Protein AF-A0A1R2C6F8-F1 (afdb_monomer_lite)

Radius of gyration: 28.51 Å; chains: 1; bounding box: 51×44×98 Å

Secondary structure (DSSP, 8-state):
-HHHHHHHHHHHHHTTS-HHHHHHHHHTT-TTEEEEEEEETTEEEEEEEETTEEEEEEEETTTTTSPPEEEE----SSS-STTT-B-HHHHHSS---TT--HHHHHHHHHHHHHHHTT-S---B--TT-EEEGGGTTTSTT-EEEEEEEE-TT-TT-EEEEEEEE-SSEEEEEEEPTTSTTEEEEEEEEEGGGEEEEEEETTEEEEEEEEESS-TT-EEEEE-TTHHHHHHHHHHHHHHTT----B---S---S------HHHHHHHHHHHHHHHTTS--HHHHHHHHHHHHHHHHHHHHTT-TTHHHHHHHHHHHHHSTTTGGG--

Sequence (327 aa):
MALKILSNEIQANRLTKGKTHSELGYITNLEGFLISFDSSFIGCSVMIIYTETKFVLFLPNSYPERPPYLSSESVTFFPSLADGRDLLPWVLDTPWSPSVSLFEIVTSIPKFISKIKQNVDIGAFYLGYPMSFSTWQGKEDMNCFSANELDLKNPKNLIERTICISHSYLVILQINPHICGVGNIVLFSRLSMIKAIKTHKSDPEIITINFRDSPNEHYIFRVPKADDLILLIKTNTNILKNFDFEIQNKPTEERLTQIPIYEILRTVKSAESFLAKSYNNPTFKIIMEHYQKAIEFYSAANDPRYNVFLRKLQTLLSDSRTNSFSS

Organism: NCBI:txid5963

Structure (mmCIF, N/CA/C/O backbone):
data_AF-A0A1R2C6F8-F1
#
_entry.id   AF-A0A1R2C6F8-F1
#
loop_
_atom_site.group_PDB
_atom_site.id
_atom_site.type_symbol
_atom_site.label_atom_id
_atom_site.label_alt_id
_atom_site.label_comp_id
_atom_site.label_asym_id
_atom_site.label_entity_id
_atom_site.label_seq_id
_atom_site.pdbx_PDB_ins_code
_atom_site.Cartn_x
_atom_site.Cartn_y
_atom_site.Cartn_z
_atom_site.occupancy
_atom_site.B_iso_or_equiv
_atom_site.auth_seq_id
_atom_site.auth_comp_id
_atom_site.auth_asym_id
_atom_site.auth_atom_id
_atom_site.pdbx_PDB_model_num
ATOM 1 N N . MET A 1 1 ? 26.134 -9.621 -25.437 1.00 48.12 1 MET A N 1
ATOM 2 C CA . MET A 1 1 ? 26.896 -8.603 -26.198 1.00 48.12 1 MET A CA 1
ATOM 3 C C . MET A 1 1 ? 25.999 -7.430 -26.597 1.00 48.12 1 MET A C 1
ATOM 5 O O . MET A 1 1 ? 26.330 -6.316 -26.223 1.00 48.12 1 MET A O 1
ATOM 9 N N . ALA A 1 2 ? 24.824 -7.674 -27.198 1.00 50.81 2 ALA A N 1
ATOM 10 C CA . ALA A 1 2 ? 23.824 -6.640 -27.522 1.00 50.81 2 ALA A CA 1
ATOM 11 C C . ALA A 1 2 ? 23.375 -5.779 -26.317 1.00 50.81 2 ALA A C 1
ATOM 13 O O . ALA A 1 2 ? 23.382 -4.560 -26.404 1.00 50.81 2 ALA A O 1
ATOM 14 N N . LEU A 1 3 ? 23.107 -6.399 -25.158 1.00 48.31 3 LEU A N 1
ATOM 15 C CA . LEU A 1 3 ? 22.723 -5.694 -23.921 1.00 48.31 3 LEU A CA 1
ATOM 16 C C . LEU A 1 3 ? 23.767 -4.674 -23.430 1.00 48.31 3 LEU A C 1
ATOM 18 O O . LEU A 1 3 ? 23.413 -3.592 -22.979 1.00 48.31 3 LEU A O 1
ATOM 22 N N . LYS A 1 4 ? 25.064 -4.997 -23.545 1.00 54.69 4 LYS A N 1
ATOM 23 C CA . LYS A 1 4 ? 26.151 -4.088 -23.139 1.00 54.69 4 LYS A CA 1
ATOM 24 C C . LYS A 1 4 ? 26.318 -2.923 -24.114 1.00 54.69 4 LYS A C 1
ATOM 26 O O . LYS A 1 4 ? 26.599 -1.816 -23.680 1.00 54.69 4 LYS A O 1
ATOM 31 N N . ILE A 1 5 ? 26.139 -3.171 -25.412 1.00 59.44 5 ILE A N 1
ATOM 32 C CA . ILE A 1 5 ? 26.210 -2.129 -26.445 1.00 59.44 5 ILE A CA 1
ATOM 33 C C . ILE A 1 5 ? 25.058 -1.134 -26.250 1.00 59.44 5 ILE A C 1
ATOM 35 O O . ILE A 1 5 ? 25.302 0.065 -26.166 1.00 59.44 5 ILE A O 1
ATOM 39 N N . LEU A 1 6 ? 23.837 -1.636 -26.039 1.00 60.81 6 LEU A N 1
ATOM 40 C CA . LEU A 1 6 ? 22.653 -0.808 -25.800 1.00 60.81 6 LEU A CA 1
ATOM 41 C C . LEU A 1 6 ? 22.753 0.001 -24.494 1.00 60.81 6 LEU A C 1
ATOM 43 O O . LEU A 1 6 ? 22.443 1.190 -24.471 1.00 60.81 6 LEU A O 1
ATOM 47 N N . SER A 1 7 ? 23.254 -0.609 -23.415 1.00 59.56 7 SER A N 1
ATOM 48 C CA . SER A 1 7 ? 23.511 0.096 -22.151 1.00 59.56 7 SER A CA 1
ATOM 49 C C . SER A 1 7 ? 24.502 1.255 -22.320 1.00 59.56 7 SER A C 1
ATOM 51 O O . SER A 1 7 ? 24.317 2.310 -21.711 1.00 59.56 7 SER A O 1
ATOM 53 N N . ASN A 1 8 ? 25.541 1.081 -23.142 1.00 59.66 8 ASN A N 1
ATOM 54 C CA . ASN A 1 8 ? 26.540 2.121 -23.397 1.00 59.66 8 ASN A CA 1
ATOM 55 C C . ASN A 1 8 ? 25.974 3.260 -24.266 1.00 59.66 8 ASN A C 1
ATOM 57 O O . ASN A 1 8 ? 26.275 4.427 -24.014 1.00 59.66 8 ASN A O 1
ATOM 61 N N . GLU A 1 9 ? 25.118 2.951 -25.244 1.00 61.59 9 GLU A N 1
ATOM 62 C CA . GLU A 1 9 ? 24.422 3.959 -26.060 1.00 61.59 9 GLU A CA 1
ATOM 63 C C . GLU A 1 9 ? 23.432 4.793 -25.238 1.00 61.59 9 GLU A C 1
ATOM 65 O O . GLU A 1 9 ? 23.381 6.017 -25.385 1.00 61.59 9 GLU A O 1
ATOM 70 N N . ILE A 1 10 ? 22.694 4.163 -24.317 1.00 58.81 10 ILE A N 1
ATOM 71 C CA . ILE A 1 10 ? 21.813 4.867 -23.373 1.00 58.81 10 ILE A CA 1
ATOM 72 C C . ILE A 1 10 ? 22.635 5.827 -22.504 1.00 58.81 10 ILE A C 1
ATOM 74 O O . ILE A 1 10 ? 22.274 6.996 -22.366 1.00 58.81 10 ILE A O 1
ATOM 78 N N . GLN A 1 11 ? 23.779 5.383 -21.971 1.00 60.34 11 GLN A N 1
ATOM 79 C CA . GLN A 1 11 ? 24.672 6.251 -21.195 1.00 60.34 11 GLN A CA 1
ATOM 80 C C . GLN A 1 11 ? 25.218 7.433 -22.006 1.00 60.34 11 GLN A C 1
ATOM 82 O O . GLN A 1 11 ? 25.251 8.552 -21.493 1.00 60.34 11 GLN A O 1
ATOM 87 N N . ALA A 1 12 ? 25.581 7.224 -23.273 1.00 54.94 12 ALA A N 1
ATOM 88 C CA . ALA A 1 12 ? 26.038 8.297 -24.154 1.00 54.94 12 ALA A CA 1
ATOM 89 C C . ALA A 1 12 ? 24.919 9.310 -24.485 1.00 54.94 12 ALA A C 1
ATOM 91 O O . ALA A 1 12 ? 25.151 10.521 -24.488 1.00 54.94 12 ALA A O 1
ATOM 92 N N . ASN A 1 13 ? 23.684 8.846 -24.701 1.00 55.81 13 ASN A N 1
ATOM 93 C CA . ASN A 1 13 ? 22.535 9.704 -25.018 1.00 55.81 13 ASN A CA 1
ATOM 94 C C . ASN A 1 13 ? 22.003 10.496 -23.812 1.00 55.81 13 ASN A C 1
ATOM 96 O O . ASN A 1 13 ? 21.522 11.624 -23.974 1.00 55.81 13 ASN A O 1
ATOM 100 N N . ARG A 1 14 ? 22.161 9.966 -22.592 1.00 61.97 14 ARG A N 1
ATOM 101 C CA . ARG A 1 14 ? 21.873 10.687 -21.337 1.00 61.97 14 ARG A CA 1
ATOM 102 C C . ARG A 1 14 ? 22.650 11.999 -21.208 1.00 61.97 14 ARG A C 1
ATOM 104 O O . ARG A 1 14 ? 22.149 12.929 -20.581 1.00 61.97 14 ARG A O 1
ATOM 111 N N . LEU A 1 15 ? 23.842 12.077 -21.803 1.00 51.56 15 LEU A N 1
ATOM 112 C CA . LEU A 1 15 ? 24.705 13.261 -21.770 1.00 51.56 15 LEU A CA 1
ATOM 113 C C . LEU A 1 15 ? 24.285 14.352 -22.772 1.00 51.56 15 LEU A C 1
ATOM 115 O O . LEU A 1 15 ? 24.724 15.488 -22.628 1.00 51.56 15 LEU A O 1
ATOM 119 N N . THR A 1 16 ? 23.451 14.039 -23.775 1.00 44.25 16 THR A N 1
ATOM 120 C CA . THR A 1 16 ? 23.222 14.930 -24.932 1.00 44.25 16 THR A CA 1
ATOM 121 C C . THR A 1 16 ? 21.779 15.405 -25.124 1.00 44.25 16 THR A C 1
ATOM 123 O O . THR A 1 16 ? 21.588 16.507 -25.633 1.00 44.25 16 THR A O 1
ATOM 126 N N . LYS A 1 17 ? 20.753 14.628 -24.736 1.00 50.91 17 LYS A N 1
ATOM 127 C CA . LYS A 1 17 ? 19.331 14.933 -25.053 1.00 50.91 17 LYS A CA 1
ATOM 128 C C . LYS A 1 17 ? 18.383 14.983 -23.845 1.00 50.91 17 LYS A C 1
ATOM 130 O O . LYS A 1 17 ? 17.173 15.106 -24.015 1.00 50.91 17 LYS A O 1
ATOM 135 N N . GLY A 1 18 ? 18.924 14.890 -22.632 1.00 57.62 18 GLY A N 1
ATOM 136 C CA . GLY A 1 18 ? 18.144 14.692 -21.409 1.00 57.62 18 GLY A CA 1
ATOM 137 C C . GLY A 1 18 ? 17.842 13.209 -21.157 1.00 57.62 18 GLY A C 1
ATOM 138 O O . GLY A 1 18 ? 17.578 12.433 -22.080 1.00 57.62 18 GLY A O 1
ATOM 139 N N . LYS A 1 19 ? 17.919 12.803 -19.883 1.00 60.06 19 LYS A N 1
ATOM 140 C CA . LYS A 1 19 ? 17.887 11.397 -19.438 1.00 60.06 19 LYS A CA 1
ATOM 141 C C . LYS A 1 19 ? 16.592 10.661 -19.816 1.00 60.06 19 LYS A C 1
ATOM 143 O O . LYS A 1 19 ? 16.652 9.558 -20.341 1.00 60.06 19 LYS A O 1
ATOM 148 N N . THR A 1 20 ? 15.429 11.277 -19.624 1.00 66.00 20 THR A N 1
ATOM 149 C CA . THR A 1 20 ? 14.142 10.563 -19.712 1.00 66.00 20 THR A CA 1
ATOM 150 C C . THR A 1 20 ? 13.655 10.336 -21.147 1.00 66.00 20 THR A C 1
ATOM 152 O O . THR A 1 20 ? 13.185 9.250 -21.470 1.00 66.00 20 THR A O 1
ATOM 155 N N . HIS A 1 21 ? 13.787 11.323 -22.041 1.00 68.50 21 HIS A N 1
ATOM 156 C CA . HIS A 1 21 ? 13.200 11.242 -23.388 1.00 68.50 21 HIS A CA 1
ATOM 157 C C . HIS A 1 21 ? 13.877 10.187 -24.277 1.00 68.50 21 HIS A C 1
ATOM 159 O O . HIS A 1 21 ? 13.205 9.472 -25.016 1.00 68.50 21 HIS A O 1
ATOM 165 N N . SER A 1 22 ? 15.203 10.057 -24.175 1.00 71.00 22 SER A N 1
ATOM 166 C CA . SER A 1 22 ? 15.950 9.049 -24.934 1.00 71.00 22 SER A CA 1
ATOM 167 C C . SER A 1 22 ? 15.621 7.626 -24.471 1.00 71.00 22 SER A C 1
ATOM 169 O O . SER A 1 22 ? 15.363 6.764 -25.305 1.00 71.00 22 SER A O 1
ATOM 171 N N . GLU A 1 23 ? 15.541 7.385 -23.160 1.00 81.62 23 GLU A N 1
ATOM 172 C CA . GLU A 1 23 ? 15.223 6.066 -22.598 1.00 81.62 23 GLU A CA 1
ATOM 173 C C . GLU A 1 23 ? 13.801 5.589 -22.932 1.00 81.62 23 GLU A C 1
ATOM 175 O O . GLU A 1 23 ? 13.618 4.409 -23.237 1.00 81.62 23 GLU A O 1
ATOM 180 N N . LEU A 1 24 ? 12.810 6.490 -22.946 1.00 84.12 24 LEU A N 1
ATOM 181 C CA . LEU A 1 24 ? 11.424 6.155 -23.309 1.00 84.12 24 LEU A CA 1
ATOM 182 C C . LEU A 1 24 ? 11.307 5.609 -24.745 1.00 84.12 24 LEU A C 1
ATOM 184 O O . LEU A 1 24 ? 10.574 4.648 -24.992 1.00 84.12 24 LEU A O 1
ATOM 188 N N . GLY A 1 25 ? 12.062 6.177 -25.691 1.00 82.44 25 GLY A N 1
ATOM 189 C CA . GLY A 1 25 ? 12.085 5.705 -27.081 1.00 82.44 25 GLY A CA 1
ATOM 190 C C . GLY A 1 25 ? 12.668 4.296 -27.237 1.00 82.44 25 GLY A C 1
ATOM 191 O O . GLY A 1 25 ? 12.227 3.533 -28.093 1.00 82.44 25 GLY A O 1
ATOM 192 N N . TYR A 1 26 ? 13.623 3.915 -26.385 1.00 83.69 26 TYR A N 1
ATOM 193 C CA . TYR A 1 26 ? 14.187 2.565 -26.412 1.00 83.69 26 TYR A CA 1
ATOM 194 C C . TYR A 1 26 ? 13.230 1.531 -25.827 1.00 83.69 26 TYR A C 1
ATOM 196 O O . TYR A 1 26 ? 13.050 0.467 -26.417 1.00 83.69 26 TYR A O 1
ATOM 204 N N . ILE A 1 27 ? 12.601 1.829 -24.685 1.00 90.25 27 ILE A N 1
ATOM 205 C CA . ILE A 1 27 ? 11.762 0.834 -24.006 1.00 90.25 27 ILE A CA 1
ATOM 206 C C . ILE A 1 27 ? 10.448 0.557 -24.743 1.00 90.25 27 ILE A C 1
ATOM 208 O O . ILE A 1 27 ? 9.955 -0.561 -24.694 1.00 90.25 27 ILE A O 1
ATOM 212 N N . THR A 1 28 ? 9.898 1.538 -25.462 1.00 88.94 28 THR A N 1
ATOM 213 C CA . THR A 1 28 ? 8.631 1.381 -26.204 1.00 88.94 28 THR A CA 1
ATOM 214 C C . THR A 1 28 ? 8.696 0.352 -27.331 1.00 88.94 28 THR A C 1
ATOM 216 O O . THR A 1 28 ? 7.659 -0.151 -27.745 1.00 88.94 28 THR A O 1
ATOM 219 N N . ASN A 1 29 ? 9.901 0.004 -27.789 1.00 87.88 29 ASN A N 1
ATOM 220 C CA . ASN A 1 29 ? 10.129 -0.966 -28.859 1.00 87.88 29 ASN A CA 1
ATOM 221 C C . ASN A 1 29 ? 10.589 -2.344 -28.346 1.00 87.88 29 ASN A C 1
ATOM 223 O O . ASN A 1 29 ? 11.060 -3.163 -29.134 1.00 87.88 29 ASN A O 1
ATOM 227 N N . LEU A 1 30 ? 10.509 -2.607 -27.036 1.00 90.56 30 LEU A N 1
ATOM 228 C CA . LEU A 1 30 ? 10.937 -3.890 -26.477 1.00 90.56 30 LEU A CA 1
ATOM 229 C C . LEU A 1 30 ? 9.944 -5.004 -26.797 1.00 90.56 30 LEU A C 1
ATOM 231 O O . LEU A 1 30 ? 8.776 -4.951 -26.419 1.00 90.56 30 LEU A O 1
ATOM 235 N N . GLU A 1 31 ? 10.444 -6.051 -27.449 1.00 90.81 31 GLU A N 1
ATOM 236 C CA . GLU A 1 31 ? 9.663 -7.242 -27.763 1.00 90.81 31 GLU A CA 1
ATOM 237 C C . GLU A 1 31 ? 9.144 -7.919 -26.484 1.00 90.81 31 GLU A C 1
ATOM 239 O O . GLU A 1 31 ? 9.866 -8.067 -25.496 1.00 90.81 31 GLU A O 1
ATOM 244 N N . GLY A 1 32 ? 7.873 -8.329 -26.504 1.00 92.00 32 GLY A N 1
ATOM 245 C CA . GLY A 1 32 ? 7.201 -8.970 -25.369 1.00 92.00 32 GLY A CA 1
ATOM 246 C C . GLY A 1 32 ? 6.580 -8.006 -24.351 1.00 92.00 32 GLY A C 1
ATOM 247 O O . GLY A 1 32 ? 5.940 -8.471 -23.407 1.00 92.00 32 GLY A O 1
ATOM 248 N N . PHE A 1 33 ? 6.716 -6.690 -24.546 1.00 95.38 33 PHE A N 1
ATOM 249 C CA . PHE A 1 33 ? 6.116 -5.669 -23.687 1.00 95.38 33 PHE A CA 1
ATOM 250 C C . PHE A 1 33 ? 5.151 -4.779 -24.475 1.00 95.38 33 PHE A C 1
ATOM 252 O O . PHE A 1 33 ? 5.420 -4.410 -25.615 1.00 95.38 33 PHE A O 1
ATOM 259 N N . LEU A 1 34 ? 4.048 -4.376 -23.842 1.00 95.94 34 LEU A N 1
ATOM 260 C CA . LEU A 1 34 ? 3.246 -3.240 -24.300 1.00 95.94 34 LEU A CA 1
ATOM 261 C C . LEU A 1 34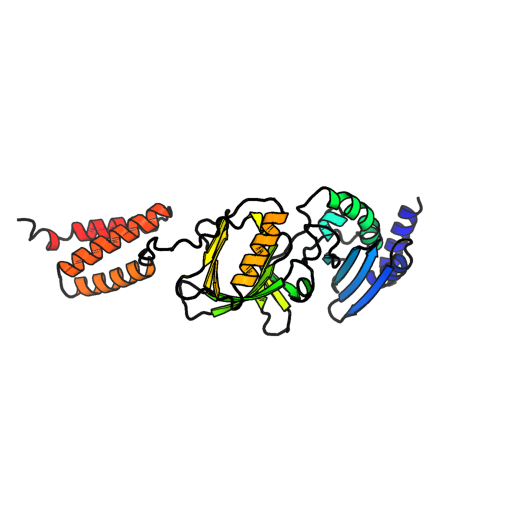 ? 3.523 -2.073 -23.361 1.00 95.94 34 LEU A C 1
ATOM 263 O O . LEU A 1 34 ? 3.232 -2.150 -22.165 1.00 95.94 34 LEU A O 1
ATOM 267 N N . ILE A 1 35 ? 4.127 -1.014 -23.896 1.00 95.44 35 ILE A N 1
ATOM 268 C CA . ILE A 1 35 ? 4.562 0.137 -23.109 1.00 95.44 35 ILE A CA 1
ATOM 269 C C . ILE A 1 35 ? 3.931 1.403 -23.665 1.00 95.44 35 ILE A C 1
ATOM 271 O O . ILE A 1 35 ? 4.061 1.722 -24.844 1.00 95.44 35 ILE A O 1
ATOM 275 N N . SER A 1 36 ? 3.279 2.146 -22.781 1.00 94.12 36 SER A N 1
ATOM 276 C CA . SER A 1 36 ? 2.755 3.481 -23.056 1.00 94.12 36 SER A CA 1
ATOM 277 C C . SER A 1 36 ? 3.149 4.402 -21.918 1.00 94.12 36 SER A C 1
ATOM 279 O O . SER A 1 36 ? 3.294 3.951 -20.784 1.00 94.12 36 SER A O 1
ATOM 281 N N . PHE A 1 37 ? 3.283 5.692 -22.179 1.00 92.81 37 PHE A N 1
ATOM 282 C CA . PHE A 1 37 ? 3.610 6.651 -21.137 1.00 92.81 37 PHE A CA 1
ATOM 283 C C . PHE A 1 37 ? 2.760 7.905 -21.262 1.00 92.81 37 PHE A C 1
ATOM 285 O O . PHE A 1 37 ? 2.337 8.277 -22.354 1.00 92.81 37 PHE A O 1
ATOM 292 N N . ASP A 1 38 ? 2.537 8.546 -20.124 1.00 89.75 38 ASP A N 1
ATOM 293 C CA . ASP A 1 38 ? 1.861 9.829 -20.018 1.00 89.75 38 ASP A CA 1
ATOM 294 C C . ASP A 1 38 ? 2.718 10.783 -19.182 1.00 89.75 38 ASP A C 1
ATOM 296 O O . ASP A 1 38 ? 3.428 10.368 -18.258 1.00 89.75 38 ASP A O 1
ATOM 300 N N . SER A 1 39 ? 2.705 12.061 -19.540 1.00 84.12 39 SER A N 1
ATOM 301 C CA . SER A 1 39 ? 3.513 13.088 -18.884 1.00 84.12 39 SER A CA 1
ATOM 302 C C . SER A 1 39 ? 2.610 14.076 -18.166 1.00 84.12 39 SER A C 1
ATOM 304 O O . SER A 1 39 ? 1.643 14.585 -18.718 1.00 84.12 39 SER A O 1
ATOM 306 N N . SER A 1 40 ? 2.969 14.389 -16.929 1.00 77.88 40 SER A N 1
ATOM 307 C CA . SER A 1 40 ? 2.263 15.333 -16.070 1.00 77.88 40 SER A CA 1
ATOM 308 C C . SER A 1 40 ? 3.232 16.384 -15.533 1.00 77.88 40 SER A C 1
ATOM 310 O O . SER A 1 40 ? 4.448 16.268 -15.675 1.00 77.88 40 SER A O 1
ATOM 312 N N . PHE A 1 41 ? 2.707 17.399 -14.848 1.00 74.62 41 PHE A N 1
ATOM 313 C CA . PHE A 1 41 ? 3.541 18.435 -14.237 1.00 74.62 41 PHE A CA 1
ATOM 314 C C . PHE A 1 41 ? 4.453 17.913 -13.107 1.00 74.62 41 PHE A C 1
ATOM 316 O O . PHE A 1 41 ? 5.448 18.562 -12.788 1.00 74.62 41 PHE A O 1
ATOM 323 N N . ILE A 1 42 ? 4.143 16.759 -12.501 1.00 74.75 42 ILE A N 1
ATOM 324 C CA . ILE A 1 42 ? 4.924 16.163 -11.397 1.00 74.75 42 ILE A CA 1
ATOM 325 C C . ILE A 1 42 ? 5.912 15.079 -11.845 1.00 74.75 42 ILE A C 1
ATOM 327 O O . ILE A 1 42 ? 6.759 14.658 -11.052 1.00 74.75 42 ILE A O 1
ATOM 331 N N . GLY A 1 43 ? 5.804 14.615 -13.088 1.00 85.88 43 GLY A N 1
ATOM 332 C CA . GLY A 1 43 ? 6.609 13.511 -13.591 1.00 85.88 43 GLY A CA 1
ATOM 333 C C . GLY A 1 43 ? 5.963 12.780 -14.760 1.00 85.88 43 GLY A C 1
ATOM 334 O O . GLY A 1 43 ? 4.923 13.188 -15.284 1.00 85.88 43 GLY A O 1
ATOM 335 N N . CYS A 1 44 ? 6.575 11.665 -15.143 1.00 90.00 44 CYS A N 1
ATOM 336 C CA . CYS A 1 44 ? 6.117 10.795 -16.220 1.00 90.00 44 CYS A CA 1
ATOM 337 C C . CYS A 1 44 ? 5.684 9.439 -15.658 1.00 90.00 44 CYS A C 1
ATOM 339 O O . CYS A 1 44 ? 6.420 8.823 -14.895 1.00 90.00 44 CYS A O 1
ATOM 341 N N . SER A 1 45 ? 4.504 8.966 -16.046 1.00 93.00 45 SER A N 1
ATOM 342 C CA . SER A 1 45 ? 4.036 7.618 -15.721 1.00 93.00 45 SER A CA 1
ATOM 343 C C . SER A 1 45 ? 4.245 6.714 -16.922 1.00 93.00 45 SER A C 1
ATOM 345 O O . SER A 1 45 ? 3.735 6.999 -18.002 1.00 93.00 45 SER A O 1
ATOM 347 N N . VAL A 1 46 ? 4.963 5.612 -16.736 1.00 95.62 46 VAL A N 1
ATOM 348 C CA . VAL A 1 46 ? 5.182 4.587 -17.758 1.00 95.62 46 VAL A CA 1
ATOM 349 C C . VAL A 1 46 ? 4.366 3.358 -17.382 1.00 95.62 46 VAL A C 1
ATOM 351 O O . VAL A 1 46 ? 4.628 2.697 -16.380 1.00 95.62 46 VAL A O 1
ATOM 354 N N . MET A 1 47 ? 3.356 3.052 -18.184 1.00 97.31 47 MET A N 1
ATOM 355 C CA . MET A 1 47 ? 2.595 1.815 -18.087 1.00 97.31 47 MET A CA 1
ATOM 356 C C . MET A 1 47 ? 3.346 0.713 -18.823 1.00 97.31 47 MET A C 1
ATOM 358 O O . MET A 1 47 ? 3.696 0.873 -19.991 1.00 97.31 47 MET A O 1
ATOM 362 N N . ILE A 1 48 ? 3.571 -0.401 -18.137 1.00 97.50 48 ILE A N 1
ATOM 363 C CA . ILE A 1 48 ? 4.294 -1.555 -18.663 1.00 97.50 48 ILE A CA 1
ATOM 364 C C . ILE A 1 48 ? 3.387 -2.768 -18.508 1.00 97.50 48 ILE A C 1
ATOM 366 O O . ILE A 1 48 ? 3.019 -3.132 -17.392 1.00 97.50 48 ILE A O 1
ATOM 370 N N . ILE A 1 49 ? 3.027 -3.404 -19.615 1.00 96.50 49 ILE A N 1
ATOM 371 C CA . ILE A 1 49 ? 2.284 -4.662 -19.612 1.00 96.50 49 ILE A CA 1
ATOM 372 C C . ILE A 1 49 ? 3.221 -5.741 -20.135 1.00 96.50 49 ILE A C 1
ATOM 374 O O . ILE A 1 49 ? 3.730 -5.645 -21.252 1.00 96.50 49 ILE A O 1
ATOM 378 N N . TYR A 1 50 ? 3.450 -6.761 -19.318 1.00 94.81 50 TYR A N 1
ATOM 379 C CA . TYR A 1 50 ? 4.200 -7.950 -19.700 1.00 94.81 50 TYR A CA 1
ATOM 380 C C . TYR A 1 50 ? 3.342 -9.170 -19.395 1.00 94.81 50 TYR A C 1
ATOM 382 O O . TYR A 1 50 ? 2.919 -9.363 -18.252 1.00 94.81 50 TYR A O 1
ATOM 390 N N . THR A 1 51 ? 3.085 -9.997 -20.409 1.00 89.69 51 THR A N 1
ATOM 391 C CA . THR A 1 51 ? 2.055 -11.050 -20.367 1.00 89.69 51 THR A CA 1
ATOM 392 C C . THR A 1 51 ? 0.681 -10.456 -20.019 1.00 89.69 51 THR A C 1
ATOM 394 O O . THR A 1 51 ? 0.155 -9.668 -20.797 1.00 89.69 51 THR A O 1
ATOM 397 N N . GLU A 1 52 ? 0.129 -10.762 -18.846 1.00 87.94 52 GLU A N 1
ATOM 398 C CA . GLU A 1 52 ? -1.158 -10.250 -18.348 1.00 87.94 52 GLU A CA 1
ATOM 399 C C . GLU A 1 52 ? -0.985 -9.329 -17.122 1.00 87.94 52 GLU A C 1
ATOM 401 O O . GLU A 1 52 ? -1.951 -8.800 -16.561 1.00 87.94 52 GLU A O 1
ATOM 406 N N . THR A 1 53 ? 0.260 -9.106 -16.686 1.00 92.25 53 THR A N 1
ATOM 407 C CA . THR A 1 53 ? 0.567 -8.268 -15.527 1.00 92.25 53 THR A CA 1
ATOM 408 C C . THR A 1 53 ? 0.878 -6.844 -15.967 1.00 92.25 53 THR A C 1
ATOM 410 O O . THR A 1 53 ? 1.831 -6.592 -16.708 1.00 92.25 53 THR A O 1
ATOM 413 N N . LYS A 1 54 ? 0.085 -5.900 -15.463 1.00 96.00 54 LYS A N 1
ATOM 414 C CA . LYS A 1 54 ? 0.271 -4.466 -15.637 1.00 96.00 54 LYS A CA 1
ATOM 415 C C . LYS A 1 54 ? 1.046 -3.893 -14.458 1.00 96.00 54 LYS A C 1
ATOM 417 O O . LYS A 1 54 ? 0.705 -4.136 -13.297 1.00 96.00 54 LYS A O 1
ATOM 422 N N . PHE A 1 55 ? 2.047 -3.091 -14.782 1.00 96.94 55 PHE A N 1
ATOM 423 C CA . PHE A 1 55 ? 2.824 -2.281 -13.861 1.00 96.94 55 PHE A CA 1
ATOM 424 C C . PHE A 1 55 ? 2.730 -0.809 -14.246 1.00 96.94 55 PHE A C 1
ATOM 426 O O . PHE A 1 55 ? 2.561 -0.465 -15.421 1.00 96.94 55 PHE A O 1
ATOM 433 N N . VAL A 1 56 ? 2.870 0.055 -13.249 1.00 96.69 56 VAL A N 1
ATOM 434 C CA . VAL A 1 56 ? 3.013 1.497 -13.431 1.00 96.69 56 VAL A CA 1
ATOM 435 C C . VAL A 1 56 ? 4.330 1.913 -12.798 1.00 96.69 56 VAL A C 1
ATOM 437 O O . VAL A 1 56 ? 4.554 1.716 -11.607 1.00 96.69 56 VAL A O 1
ATOM 440 N N . LEU A 1 57 ? 5.212 2.471 -13.621 1.00 96.69 57 LEU A N 1
ATOM 441 C CA . LEU A 1 57 ? 6.485 3.042 -13.212 1.00 96.69 57 LEU A CA 1
ATOM 442 C C . LEU A 1 57 ? 6.366 4.566 -13.247 1.00 96.69 57 LEU A C 1
ATOM 444 O O . LEU A 1 57 ? 6.326 5.169 -14.319 1.00 96.69 57 LEU A O 1
ATOM 448 N N . PHE A 1 58 ? 6.309 5.193 -12.079 1.00 94.25 58 PHE A N 1
ATOM 449 C CA . PHE A 1 58 ? 6.288 6.643 -11.957 1.00 94.25 58 PHE A CA 1
ATOM 450 C C . PHE A 1 58 ? 7.710 7.201 -11.864 1.00 94.25 58 PHE A C 1
ATOM 452 O O . PHE A 1 58 ? 8.471 6.877 -10.949 1.00 94.25 58 PHE A O 1
ATOM 459 N N . LEU A 1 59 ? 8.053 8.067 -12.811 1.00 92.94 59 LEU A N 1
ATOM 460 C CA . LEU A 1 59 ? 9.316 8.783 -12.903 1.00 92.94 59 LEU A CA 1
ATOM 461 C C . LEU A 1 59 ? 9.106 10.211 -12.380 1.00 92.94 59 LEU A C 1
ATOM 463 O O . LEU A 1 59 ? 8.486 11.020 -13.079 1.00 92.94 59 LEU A O 1
ATOM 467 N N . PRO A 1 60 ? 9.601 10.562 -11.181 1.00 87.69 60 PRO A N 1
ATOM 468 C CA . PRO A 1 60 ? 9.502 11.936 -10.699 1.00 87.69 60 PRO A CA 1
ATOM 469 C C . PRO A 1 60 ? 10.320 12.887 -11.586 1.00 87.69 60 PRO A C 1
ATOM 471 O O . PRO A 1 60 ? 11.289 12.474 -12.220 1.00 87.69 60 PRO A O 1
ATOM 474 N N . ASN A 1 61 ? 10.016 14.189 -11.557 1.00 84.00 61 ASN A N 1
ATOM 475 C CA . ASN A 1 61 ? 10.815 15.211 -12.265 1.00 84.00 61 ASN A CA 1
ATOM 476 C C . ASN A 1 61 ? 12.310 15.212 -11.887 1.00 84.00 61 ASN A C 1
ATOM 478 O O . ASN A 1 61 ? 13.144 15.703 -12.638 1.00 84.00 61 ASN A O 1
ATOM 482 N N . SER A 1 62 ? 12.645 14.677 -10.713 1.00 85.31 62 SER A N 1
ATOM 483 C CA . SER A 1 62 ? 14.012 14.502 -10.220 1.00 85.31 62 SER A CA 1
ATOM 484 C C . SER A 1 62 ? 14.637 13.152 -10.596 1.00 85.31 62 SER A C 1
ATOM 486 O O . SER A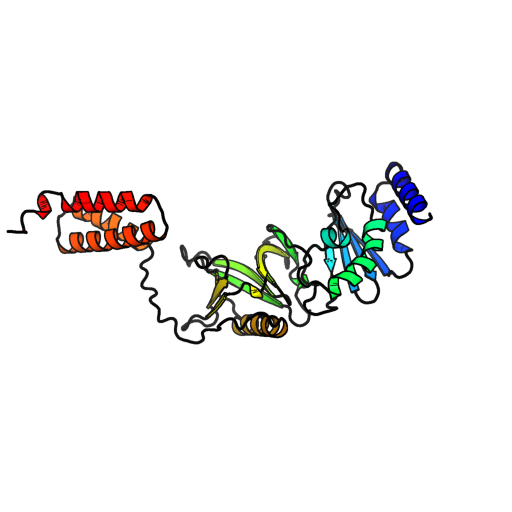 1 62 ? 15.620 12.751 -9.979 1.00 85.31 62 SER A O 1
ATOM 488 N N . TYR A 1 63 ? 14.022 12.377 -11.487 1.00 86.44 63 TYR A N 1
ATOM 489 C CA . TYR A 1 63 ? 14.621 11.157 -12.019 1.00 86.44 63 TYR A CA 1
ATOM 490 C C . TYR A 1 63 ? 15.800 11.521 -12.935 1.00 86.44 63 TYR A C 1
ATOM 492 O O . TYR A 1 63 ? 15.649 12.405 -13.785 1.00 86.44 63 TYR A O 1
ATOM 500 N N . PRO A 1 64 ? 16.940 10.806 -12.850 1.00 89.12 64 PRO A N 1
ATOM 501 C CA . PRO A 1 64 ? 17.213 9.593 -12.068 1.00 89.12 64 PRO A CA 1
ATOM 502 C C . PRO A 1 64 ? 17.909 9.842 -10.722 1.00 89.12 64 PRO A C 1
ATOM 504 O O . PRO A 1 64 ? 18.315 8.896 -10.048 1.00 89.12 64 PRO A O 1
ATOM 507 N N . GLU A 1 65 ? 18.092 11.092 -10.305 1.00 87.94 65 GLU A N 1
ATOM 508 C CA . GLU A 1 65 ? 18.707 11.408 -9.011 1.00 87.94 65 GLU A CA 1
ATOM 509 C C . GLU A 1 65 ? 17.868 10.855 -7.848 1.00 87.94 65 GLU A C 1
ATOM 511 O O . GLU A 1 65 ? 18.422 10.398 -6.847 1.00 87.94 65 GLU A O 1
ATOM 516 N N . ARG A 1 66 ? 16.538 10.828 -8.001 1.00 87.94 66 ARG A N 1
ATOM 517 C CA . ARG A 1 66 ? 15.624 10.076 -7.129 1.00 87.94 66 ARG A CA 1
ATOM 518 C C . ARG A 1 66 ? 15.127 8.798 -7.806 1.00 87.94 66 ARG A C 1
ATOM 520 O O . ARG A 1 66 ? 14.886 8.825 -9.016 1.00 87.94 66 ARG A O 1
ATOM 527 N N . PRO A 1 67 ? 14.932 7.713 -7.032 1.00 93.06 67 PRO A N 1
ATOM 528 C CA . PRO A 1 67 ? 14.374 6.481 -7.562 1.00 93.06 67 PRO A CA 1
ATOM 529 C C . PRO A 1 67 ? 12.978 6.723 -8.137 1.00 93.06 67 PRO A C 1
ATOM 531 O O . PRO A 1 67 ? 12.222 7.538 -7.593 1.00 93.06 67 PRO A O 1
ATOM 534 N N . PRO A 1 68 ? 12.621 6.020 -9.221 1.00 94.75 68 PRO A N 1
ATOM 535 C CA . PRO A 1 68 ? 11.234 5.917 -9.620 1.00 94.75 68 PRO A CA 1
ATOM 536 C C . PRO A 1 68 ? 10.449 5.072 -8.606 1.00 94.75 68 PRO A C 1
ATOM 538 O O . PRO A 1 68 ? 11.024 4.448 -7.719 1.00 94.75 68 PRO A O 1
ATOM 541 N N . TYR A 1 69 ? 9.130 5.054 -8.739 1.00 95.31 69 TYR A N 1
ATOM 542 C CA . TYR A 1 69 ? 8.250 4.206 -7.938 1.00 95.31 69 TYR A CA 1
ATOM 543 C C . TYR A 1 69 ? 7.568 3.201 -8.863 1.00 95.31 69 TYR A C 1
ATOM 545 O O . TYR A 1 69 ? 7.036 3.601 -9.900 1.00 95.31 69 TYR A O 1
ATOM 553 N N . LEU A 1 70 ? 7.606 1.913 -8.524 1.00 97.19 70 LEU A N 1
ATOM 554 C CA . LEU A 1 70 ? 7.056 0.851 -9.367 1.00 97.19 70 LEU A CA 1
ATOM 555 C C . LEU A 1 70 ? 5.965 0.094 -8.616 1.00 97.19 70 LEU A C 1
ATOM 557 O O . LEU A 1 70 ? 6.267 -0.625 -7.671 1.00 97.19 70 LEU A O 1
ATOM 561 N N . SER A 1 71 ? 4.720 0.178 -9.072 1.00 96.00 71 SER A N 1
ATOM 562 C CA . SER A 1 71 ? 3.601 -0.600 -8.528 1.00 96.00 71 SER A CA 1
ATOM 563 C C . SER A 1 71 ? 3.047 -1.584 -9.555 1.00 96.00 71 SER A C 1
ATOM 565 O O . SER A 1 71 ? 3.226 -1.429 -10.766 1.00 96.00 71 SER A O 1
ATOM 567 N N . SER A 1 72 ? 2.356 -2.617 -9.070 1.00 95.00 72 SER A N 1
ATOM 568 C CA . SER A 1 72 ? 1.509 -3.463 -9.911 1.00 95.00 72 SER A CA 1
ATOM 569 C C . SER A 1 72 ? 0.067 -2.959 -9.880 1.00 95.00 72 SER A C 1
ATOM 571 O O . SER A 1 72 ? -0.407 -2.493 -8.848 1.00 95.00 72 SER A O 1
ATOM 573 N N . GLU A 1 73 ? -0.638 -3.083 -11.002 1.00 94.62 73 GLU A N 1
ATOM 574 C CA . GLU A 1 73 ? -2.070 -2.777 -11.102 1.00 94.62 73 GLU A CA 1
ATOM 575 C C . GLU A 1 73 ? -2.935 -4.023 -11.306 1.00 94.62 73 GLU A C 1
ATOM 577 O O . GLU A 1 73 ? -4.115 -4.014 -10.954 1.00 94.62 73 GLU A O 1
ATOM 582 N N . SER A 1 74 ? -2.371 -5.106 -11.852 1.00 92.44 74 SER A N 1
ATOM 583 C CA . SER A 1 74 ? -3.133 -6.323 -12.147 1.00 92.44 74 SER A CA 1
ATOM 584 C C . SER A 1 74 ? -3.209 -7.272 -10.953 1.00 92.44 74 SER A C 1
ATOM 586 O O . SER A 1 74 ? -2.189 -7.724 -10.428 1.00 92.44 74 SER A O 1
ATOM 588 N N . VAL A 1 75 ? -4.425 -7.690 -10.605 1.00 91.31 75 VAL A N 1
ATOM 589 C CA . VAL A 1 75 ? -4.676 -8.791 -9.665 1.00 91.31 75 VAL A CA 1
ATOM 590 C C . VAL A 1 75 ? -4.420 -10.123 -10.379 1.00 91.31 75 VAL A C 1
ATOM 592 O O . VAL A 1 75 ? -5.299 -10.657 -11.039 1.00 91.31 75 VAL A O 1
ATOM 595 N N . THR A 1 76 ? -3.182 -10.624 -10.317 1.00 85.06 76 THR A N 1
ATOM 596 C CA . THR A 1 76 ? -2.737 -11.797 -11.111 1.00 85.06 76 THR A CA 1
ATOM 597 C C . THR A 1 76 ? -2.529 -13.073 -10.299 1.00 85.06 76 THR A C 1
ATOM 599 O O . THR A 1 76 ? -2.440 -14.158 -10.865 1.00 85.06 76 THR A O 1
ATOM 602 N N . PHE A 1 77 ? -2.433 -12.967 -8.976 1.00 84.50 77 PHE A N 1
ATOM 603 C CA . PHE A 1 77 ? -2.288 -14.095 -8.058 1.00 84.50 77 PHE A CA 1
ATOM 604 C C . PHE A 1 77 ? -2.747 -13.686 -6.657 1.00 84.50 77 PHE A C 1
ATOM 606 O O . PHE A 1 77 ? -2.955 -12.503 -6.381 1.00 84.50 77 PHE A O 1
ATOM 613 N N . PHE A 1 78 ? -2.899 -14.668 -5.767 1.00 86.25 78 PHE A N 1
ATOM 614 C CA . PHE A 1 78 ? -3.248 -14.434 -4.371 1.00 86.25 78 PHE A CA 1
ATOM 615 C C . PHE A 1 78 ? -2.086 -14.823 -3.432 1.00 86.25 78 PHE A C 1
ATOM 617 O O . PHE A 1 78 ? -1.600 -15.951 -3.526 1.00 86.25 78 PHE A O 1
ATOM 624 N N . PRO A 1 79 ? -1.665 -13.939 -2.504 1.00 90.38 79 PRO A N 1
ATOM 625 C CA . PRO A 1 79 ? -2.071 -12.538 -2.399 1.00 90.38 79 PRO A CA 1
ATOM 626 C C . PRO A 1 79 ? -1.471 -11.696 -3.527 1.00 90.38 79 PRO A C 1
ATOM 628 O O . PRO A 1 79 ? -0.357 -11.941 -3.975 1.00 90.38 79 PRO A O 1
ATOM 631 N N . SER A 1 80 ? -2.214 -10.687 -3.970 1.00 90.88 80 SER A N 1
ATOM 632 C CA . SER A 1 80 ? -1.826 -9.846 -5.101 1.00 90.88 80 SER A CA 1
ATOM 633 C C . SER A 1 80 ? -0.879 -8.736 -4.648 1.00 90.88 80 SER A C 1
ATOM 635 O O . SER A 1 80 ? -0.971 -8.261 -3.516 1.00 90.88 80 SER A O 1
ATOM 637 N N . LEU A 1 81 ? 0.000 -8.294 -5.551 1.00 92.31 81 LEU A N 1
ATOM 638 C CA . LEU A 1 81 ? 0.856 -7.112 -5.370 1.00 92.31 81 LEU A CA 1
ATOM 639 C C . LEU A 1 81 ? 0.197 -5.817 -5.873 1.00 92.31 81 LEU A C 1
ATOM 641 O O . LEU A 1 81 ? 0.825 -4.760 -5.857 1.00 92.31 81 LEU A O 1
ATOM 645 N N . ALA A 1 82 ? -1.053 -5.888 -6.338 1.00 94.25 82 ALA A N 1
ATOM 646 C CA . ALA A 1 82 ? -1.790 -4.755 -6.893 1.00 94.25 82 ALA A CA 1
ATOM 647 C C . ALA A 1 82 ? -2.378 -3.815 -5.826 1.00 94.25 82 ALA A C 1
ATOM 649 O O . ALA A 1 82 ? -3.484 -3.304 -5.995 1.00 94.25 82 ALA A O 1
ATOM 650 N N . ASP A 1 83 ? -1.658 -3.617 -4.723 1.00 94.56 83 ASP A N 1
ATOM 651 C CA . ASP A 1 83 ? -2.104 -2.895 -3.530 1.00 94.56 83 ASP A CA 1
ATOM 652 C C . ASP A 1 83 ? -1.281 -1.639 -3.224 1.00 94.56 83 ASP A C 1
ATOM 654 O O . ASP A 1 83 ? -1.432 -1.048 -2.155 1.00 94.56 83 ASP A O 1
ATOM 658 N N . GLY A 1 84 ? -0.426 -1.219 -4.162 1.00 94.38 84 GLY A N 1
ATOM 659 C CA . GLY A 1 84 ? 0.319 0.030 -4.045 1.00 94.38 84 GLY A CA 1
ATOM 660 C C . GLY A 1 84 ? 1.594 -0.058 -3.210 1.00 94.38 84 GLY A C 1
ATOM 661 O O . GLY A 1 84 ? 2.072 0.953 -2.691 1.00 94.38 84 GLY A O 1
ATOM 662 N N . ARG A 1 85 ? 2.164 -1.252 -3.052 1.00 95.00 85 ARG A N 1
ATOM 663 C CA . ARG A 1 85 ? 3.551 -1.382 -2.595 1.00 95.00 85 ARG A CA 1
ATOM 664 C C . ARG A 1 85 ? 4.516 -0.952 -3.696 1.00 95.00 85 ARG A C 1
ATOM 666 O O . ARG A 1 85 ? 4.288 -1.253 -4.866 1.00 95.00 85 ARG A O 1
ATOM 673 N N . ASP A 1 86 ? 5.617 -0.319 -3.304 1.00 96.12 86 ASP A N 1
ATOM 674 C CA . ASP A 1 86 ? 6.763 -0.133 -4.190 1.00 96.12 86 ASP A CA 1
ATOM 675 C C . ASP A 1 86 ? 7.492 -1.463 -4.369 1.00 96.12 86 ASP A C 1
ATOM 677 O O . ASP A 1 86 ? 7.941 -2.089 -3.404 1.00 96.12 86 ASP A O 1
ATOM 681 N N . LEU A 1 87 ? 7.599 -1.888 -5.618 1.00 96.00 87 LEU A N 1
ATOM 682 C CA . LEU A 1 87 ? 8.213 -3.132 -6.052 1.00 96.00 87 LEU A CA 1
ATOM 683 C C . LEU A 1 87 ? 9.618 -2.904 -6.611 1.00 96.00 87 LEU A C 1
ATOM 685 O O . LEU A 1 87 ? 10.330 -3.885 -6.840 1.00 96.00 87 LEU A O 1
ATOM 689 N N . LEU A 1 88 ? 10.042 -1.649 -6.820 1.00 96.25 88 LEU A N 1
ATOM 690 C CA . LEU A 1 88 ? 11.310 -1.342 -7.483 1.00 96.25 88 LEU A CA 1
ATOM 691 C C . LEU A 1 88 ? 12.514 -2.054 -6.836 1.00 96.25 88 LEU A C 1
ATOM 693 O O . LEU A 1 88 ? 13.277 -2.676 -7.583 1.00 96.25 88 LEU A O 1
ATOM 697 N N . PRO A 1 89 ? 12.684 -2.063 -5.495 1.00 94.31 89 PRO A N 1
ATOM 698 C CA . PRO A 1 89 ? 13.831 -2.733 -4.876 1.00 94.31 89 PRO A CA 1
ATOM 699 C C . PRO A 1 89 ? 13.893 -4.240 -5.171 1.00 94.31 89 PRO A C 1
ATOM 701 O O . PRO A 1 89 ? 14.977 -4.803 -5.313 1.00 94.31 89 PRO A O 1
ATOM 704 N N . TRP A 1 90 ? 12.735 -4.894 -5.304 1.00 94.12 90 TRP A N 1
ATOM 705 C CA . TRP A 1 90 ? 12.642 -6.327 -5.598 1.00 94.12 90 TRP A CA 1
ATOM 706 C C . TRP A 1 90 ? 12.772 -6.635 -7.087 1.00 94.12 90 TRP A C 1
ATOM 708 O O . TRP A 1 90 ? 13.223 -7.720 -7.446 1.00 94.12 90 TRP A O 1
ATOM 718 N N . VAL A 1 91 ? 12.389 -5.701 -7.958 1.00 95.31 91 VAL A N 1
ATOM 719 C CA . VAL A 1 91 ? 12.595 -5.843 -9.404 1.00 95.31 91 VAL A CA 1
ATOM 720 C C . VAL A 1 91 ? 14.075 -5.718 -9.750 1.00 95.31 91 VAL A C 1
ATOM 722 O O . VAL A 1 91 ? 14.575 -6.498 -10.556 1.00 95.31 91 VAL A O 1
ATOM 725 N N . LEU A 1 92 ? 14.790 -4.787 -9.115 1.00 93.75 92 LEU A N 1
ATOM 726 C CA . LEU A 1 92 ? 16.207 -4.545 -9.393 1.00 93.75 92 LEU A CA 1
ATOM 727 C C . LEU A 1 92 ? 17.164 -5.537 -8.716 1.00 93.75 92 LEU A C 1
ATOM 729 O O . LEU A 1 92 ? 18.323 -5.616 -9.126 1.00 93.75 92 LEU A O 1
ATOM 733 N N . ASP A 1 93 ? 16.728 -6.255 -7.672 1.00 88.44 93 ASP A N 1
ATOM 734 C CA . ASP A 1 93 ? 17.581 -7.087 -6.797 1.00 88.44 93 ASP A CA 1
ATOM 735 C C . ASP A 1 93 ? 18.816 -6.337 -6.226 1.00 88.44 93 ASP A C 1
ATOM 737 O O . ASP A 1 93 ? 19.753 -6.953 -5.716 1.00 88.44 93 ASP A O 1
ATOM 741 N N . THR A 1 94 ? 18.857 -5.009 -6.343 1.00 88.56 94 THR A N 1
ATOM 742 C CA . THR A 1 94 ? 20.009 -4.153 -6.042 1.00 88.56 94 THR A CA 1
ATOM 743 C C . THR A 1 94 ? 19.528 -2.791 -5.539 1.00 88.56 94 THR A C 1
ATOM 745 O O . THR A 1 94 ? 18.425 -2.360 -5.892 1.00 88.56 94 THR A O 1
ATOM 748 N N . PRO A 1 95 ? 20.317 -2.091 -4.702 1.00 90.81 95 PRO A N 1
ATOM 749 C CA . PRO A 1 95 ? 19.984 -0.731 -4.299 1.00 90.81 95 PRO A CA 1
ATOM 750 C C . PRO A 1 95 ? 19.886 0.206 -5.505 1.00 90.81 95 PRO A C 1
ATOM 752 O O . PRO A 1 95 ? 20.645 0.079 -6.467 1.00 90.81 95 PRO A O 1
ATOM 755 N N . TRP A 1 96 ? 18.984 1.186 -5.425 1.00 92.94 96 TRP A N 1
ATOM 756 C CA . TRP A 1 96 ? 18.855 2.204 -6.462 1.00 92.94 96 TRP A CA 1
ATOM 757 C C . TRP A 1 96 ? 20.173 2.957 -6.680 1.00 92.94 96 TRP A C 1
ATOM 759 O O . TRP A 1 96 ? 20.832 3.380 -5.729 1.00 92.94 96 TRP A O 1
ATOM 769 N N . SER A 1 97 ? 20.504 3.189 -7.949 1.00 92.56 97 SER A N 1
ATOM 770 C CA . SER A 1 97 ? 21.570 4.089 -8.373 1.00 92.56 97 SER A CA 1
ATOM 771 C C . SER A 1 97 ? 21.075 4.924 -9.556 1.00 92.56 97 SER A C 1
ATOM 773 O O . SER A 1 97 ? 20.451 4.357 -10.452 1.00 92.56 97 SER A O 1
ATOM 775 N N . PRO A 1 98 ? 21.420 6.223 -9.652 1.00 89.12 98 PRO A N 1
ATOM 776 C CA . PRO A 1 98 ? 21.097 7.049 -10.819 1.00 89.12 98 PRO A CA 1
ATOM 777 C C . PRO A 1 98 ? 21.670 6.534 -12.151 1.00 89.12 98 PRO A C 1
ATOM 779 O O . PRO A 1 98 ? 21.317 7.041 -13.217 1.00 89.12 98 PRO A O 1
ATOM 782 N N . SER A 1 99 ? 22.591 5.564 -12.106 1.00 88.12 99 SER A N 1
ATOM 783 C CA . SER A 1 99 ? 23.101 4.868 -13.289 1.00 88.12 99 SER A CA 1
ATOM 784 C C . SER A 1 99 ? 22.123 3.837 -13.852 1.00 88.12 99 SER A C 1
ATOM 786 O O . SER A 1 99 ? 22.241 3.518 -15.035 1.00 88.12 99 SER A O 1
ATOM 788 N N . VAL A 1 100 ? 21.176 3.342 -13.050 1.00 90.62 100 VAL A N 1
ATOM 789 C CA . VAL A 1 100 ? 20.163 2.375 -13.489 1.00 90.62 100 VAL A CA 1
ATOM 790 C C . VAL A 1 100 ? 19.255 3.028 -14.531 1.00 90.62 100 VAL A C 1
ATOM 792 O O . VAL A 1 100 ? 18.897 4.203 -14.421 1.00 90.62 100 VAL A O 1
ATOM 795 N N . SER A 1 101 ? 18.937 2.300 -15.594 1.00 90.12 101 SER A N 1
ATOM 796 C CA . SER A 1 101 ? 18.111 2.770 -16.712 1.00 90.12 101 SER A CA 1
ATOM 797 C C . SER A 1 101 ? 16.706 2.194 -16.717 1.00 90.12 101 SER A C 1
ATOM 799 O O . SER A 1 101 ? 16.457 1.122 -16.167 1.00 90.12 101 SER A O 1
ATOM 801 N N . LEU A 1 102 ? 15.783 2.880 -17.399 1.00 92.25 102 LEU A N 1
ATOM 802 C CA . LEU A 1 102 ? 14.435 2.370 -17.651 1.00 92.25 102 LEU A CA 1
ATOM 803 C C . LEU A 1 102 ? 14.490 1.025 -18.372 1.00 92.25 102 LEU A C 1
ATOM 805 O O . LEU A 1 102 ? 13.716 0.130 -18.054 1.00 92.25 102 LEU A O 1
ATOM 809 N N . PHE A 1 103 ? 15.432 0.864 -19.303 1.00 91.56 103 PHE A N 1
ATOM 810 C CA . PHE A 1 103 ? 15.653 -0.404 -19.987 1.00 91.56 103 PHE A CA 1
ATOM 811 C C . PHE A 1 103 ? 15.996 -1.526 -18.996 1.00 91.56 103 PHE A C 1
ATOM 813 O O . PHE A 1 103 ? 15.394 -2.597 -19.057 1.00 91.56 103 PHE A O 1
ATOM 820 N N . GLU A 1 104 ? 16.911 -1.288 -18.054 1.00 92.38 104 GLU A N 1
ATOM 821 C CA . GLU A 1 104 ? 17.267 -2.275 -17.024 1.00 92.38 104 GLU A CA 1
ATOM 822 C C . GLU A 1 104 ? 16.089 -2.592 -16.093 1.00 92.38 104 GLU A C 1
ATOM 824 O O . GLU A 1 104 ? 15.859 -3.762 -15.788 1.00 92.38 104 GLU A O 1
ATOM 829 N N . ILE A 1 105 ? 15.301 -1.586 -15.691 1.00 95.69 105 ILE A N 1
ATOM 830 C CA . ILE A 1 105 ? 14.089 -1.793 -14.879 1.00 95.69 105 ILE A CA 1
ATOM 831 C C . ILE A 1 105 ? 13.094 -2.687 -15.632 1.00 95.69 105 ILE A C 1
ATOM 833 O O . ILE A 1 105 ? 12.680 -3.725 -15.117 1.00 95.69 105 ILE A O 1
ATOM 837 N N . VAL A 1 106 ? 12.737 -2.311 -16.866 1.00 96.19 106 VAL A N 1
ATOM 838 C CA . VAL A 1 106 ? 11.733 -3.015 -17.681 1.00 96.19 106 VAL A CA 1
ATOM 839 C C . VAL A 1 106 ? 12.174 -4.449 -17.975 1.00 96.19 106 VAL A C 1
ATOM 841 O O . VAL A 1 106 ? 11.407 -5.389 -17.776 1.00 96.19 106 VAL A O 1
ATOM 844 N N . THR A 1 107 ? 13.429 -4.645 -18.380 1.00 94.75 107 THR A N 1
ATOM 845 C CA . THR A 1 107 ? 13.955 -5.983 -18.702 1.00 94.75 107 THR A CA 1
ATOM 846 C C . THR A 1 107 ? 14.160 -6.878 -17.477 1.00 94.75 107 THR A C 1
ATOM 848 O O . THR A 1 107 ? 14.299 -8.092 -17.632 1.00 94.75 107 THR A O 1
ATOM 851 N N . SER A 1 108 ? 14.103 -6.327 -16.260 1.00 96.00 108 SER A N 1
ATOM 852 C CA . SER A 1 108 ? 14.136 -7.104 -15.014 1.00 96.00 108 SER A CA 1
ATOM 853 C C . SER A 1 108 ? 12.762 -7.648 -14.596 1.00 96.00 108 SER A C 1
ATOM 855 O O . SER A 1 108 ? 12.692 -8.621 -13.838 1.00 96.00 108 SER A O 1
ATOM 857 N N . ILE A 1 109 ? 11.661 -7.099 -15.127 1.00 95.44 109 ILE A N 1
ATOM 858 C CA . ILE A 1 109 ? 10.286 -7.515 -14.790 1.00 95.44 109 ILE A CA 1
ATOM 859 C C . ILE A 1 109 ? 10.026 -9.012 -15.047 1.00 95.44 109 ILE A C 1
ATOM 861 O O . ILE A 1 109 ? 9.486 -9.667 -14.153 1.00 95.44 109 ILE A O 1
ATOM 865 N N . PRO A 1 110 ? 10.424 -9.620 -16.185 1.00 93.62 110 PRO A N 1
ATOM 866 C CA . PRO A 1 110 ? 10.194 -11.048 -16.419 1.00 93.62 110 PRO A CA 1
ATOM 867 C C . PRO A 1 110 ? 10.819 -11.940 -15.339 1.00 93.62 110 PRO A C 1
ATOM 869 O O . PRO A 1 110 ? 10.183 -12.865 -14.824 1.00 93.62 110 PRO A O 1
ATOM 872 N N . LYS A 1 111 ? 12.059 -11.624 -14.940 1.00 92.56 111 LYS A N 1
ATOM 873 C CA . LYS A 1 111 ? 12.766 -12.329 -13.865 1.00 92.56 111 LYS A CA 1
ATOM 874 C C . LYS A 1 111 ? 12.048 -12.127 -12.532 1.00 92.56 111 LYS A C 1
ATOM 876 O O . LYS A 1 111 ? 11.859 -13.097 -11.801 1.00 92.56 111 LYS A O 1
ATOM 881 N N . PHE A 1 112 ? 11.608 -10.909 -12.231 1.00 92.75 112 PHE A N 1
ATOM 882 C CA . PHE A 1 112 ? 10.826 -10.618 -11.031 1.00 92.75 112 PHE A CA 1
ATOM 883 C C . PHE A 1 112 ? 9.536 -11.453 -10.964 1.00 92.75 112 PHE A C 1
ATOM 885 O O . PHE A 1 112 ? 9.305 -12.132 -9.965 1.00 92.75 112 PHE A O 1
ATOM 892 N N . ILE A 1 113 ? 8.752 -11.515 -12.045 1.00 89.69 113 ILE A N 1
ATOM 893 C CA . ILE A 1 113 ? 7.514 -12.314 -12.091 1.00 89.69 113 ILE A CA 1
ATOM 894 C C . ILE A 1 113 ? 7.785 -13.810 -11.887 1.00 89.69 113 ILE A C 1
ATOM 896 O O . ILE A 1 113 ? 6.994 -14.512 -11.254 1.00 89.69 113 ILE A O 1
ATOM 900 N N . SER A 1 114 ? 8.917 -14.324 -12.371 1.00 87.25 114 SER A N 1
ATOM 901 C CA . SER A 1 114 ? 9.285 -15.721 -12.106 1.00 87.25 114 SER A CA 1
ATOM 902 C C . SER A 1 114 ? 9.545 -16.000 -10.616 1.00 87.25 114 SER A C 1
ATOM 904 O O . SER A 1 114 ? 9.259 -17.098 -10.141 1.00 87.25 114 SER A O 1
ATOM 906 N N . LYS A 1 115 ? 10.020 -14.996 -9.862 1.00 85.25 115 LYS A N 1
ATOM 907 C CA . LYS A 1 115 ? 10.328 -15.095 -8.427 1.00 85.25 115 LYS A CA 1
ATOM 908 C C . LYS A 1 115 ? 9.104 -14.933 -7.531 1.00 85.25 115 LYS A C 1
ATOM 910 O O . LYS A 1 115 ? 8.997 -15.633 -6.528 1.00 85.25 115 LYS A O 1
ATOM 915 N N . ILE A 1 116 ? 8.183 -14.027 -7.868 1.00 82.81 116 ILE A N 1
ATOM 916 C CA . ILE A 1 116 ? 7.050 -13.690 -6.982 1.00 82.81 116 ILE A CA 1
ATOM 917 C C . ILE A 1 116 ? 6.103 -14.869 -6.743 1.00 82.81 116 ILE A C 1
ATOM 919 O O . ILE A 1 116 ? 5.502 -14.968 -5.681 1.00 82.81 116 ILE A O 1
ATOM 923 N N . LYS A 1 117 ? 6.053 -15.836 -7.669 1.00 69.81 117 LYS A N 1
ATOM 924 C CA . LYS A 1 117 ? 5.304 -17.091 -7.488 1.00 69.81 117 LYS A CA 1
ATOM 925 C C . LYS A 1 117 ? 5.781 -17.929 -6.290 1.00 69.81 117 LYS A C 1
ATOM 927 O O . LYS A 1 117 ? 5.102 -18.878 -5.917 1.00 69.81 117 LYS A O 1
ATOM 932 N N . GLN A 1 118 ? 6.940 -17.609 -5.714 1.00 66.12 118 GLN A N 1
ATOM 933 C CA . GLN A 1 118 ? 7.577 -18.372 -4.640 1.00 66.12 118 GLN A CA 1
ATOM 934 C C . GLN A 1 118 ? 7.630 -17.622 -3.299 1.00 66.12 118 GLN A C 1
ATOM 936 O O . GLN A 1 118 ? 7.957 -18.243 -2.290 1.00 66.12 118 GLN A O 1
ATOM 941 N N . ASN A 1 119 ? 7.337 -16.315 -3.255 1.00 65.75 119 ASN A N 1
ATOM 942 C CA . ASN A 1 119 ? 7.484 -15.508 -2.040 1.00 65.75 119 ASN A CA 1
ATOM 943 C C . ASN A 1 119 ? 6.340 -14.496 -1.880 1.00 65.75 119 ASN A C 1
ATOM 945 O O . ASN A 1 119 ? 6.075 -13.688 -2.764 1.00 65.75 119 ASN A O 1
ATOM 949 N N . VAL A 1 120 ? 5.686 -14.548 -0.720 1.00 64.62 120 VAL A N 1
ATOM 950 C CA . VAL A 1 120 ? 4.488 -13.768 -0.382 1.00 64.62 120 VAL A CA 1
ATOM 951 C C . VAL A 1 120 ? 4.833 -12.360 0.131 1.00 64.62 120 VAL A C 1
ATOM 953 O O . VAL A 1 120 ? 3.992 -11.460 0.106 1.00 64.62 120 VAL A O 1
ATOM 956 N N . ASP A 1 121 ? 6.076 -12.144 0.568 1.00 77.25 121 ASP A N 1
ATOM 957 C CA . ASP A 1 121 ? 6.506 -10.916 1.235 1.00 77.25 121 ASP A CA 1
ATOM 958 C C . ASP A 1 121 ? 7.396 -10.044 0.341 1.00 77.25 121 ASP A C 1
ATOM 960 O O . ASP A 1 121 ? 8.622 -9.999 0.466 1.00 77.25 121 ASP A O 1
ATOM 964 N N . ILE A 1 122 ? 6.756 -9.398 -0.630 1.00 87.94 122 ILE A N 1
ATOM 965 C CA . ILE A 1 122 ? 7.415 -8.576 -1.645 1.00 87.94 122 ILE A CA 1
ATOM 966 C C . ILE A 1 122 ? 6.815 -7.175 -1.639 1.00 87.94 122 ILE A C 1
ATOM 968 O O . ILE A 1 122 ? 5.598 -7.012 -1.574 1.00 87.94 122 ILE A O 1
ATOM 972 N N . GLY A 1 123 ? 7.672 -6.168 -1.769 1.00 91.50 123 GLY A N 1
ATOM 973 C CA . GLY A 1 123 ? 7.272 -4.771 -1.854 1.00 91.50 123 GLY A CA 1
ATOM 974 C C . GLY A 1 123 ? 7.214 -4.064 -0.502 1.00 91.50 123 GLY A C 1
ATOM 975 O O . GLY A 1 123 ? 7.120 -4.695 0.552 1.00 91.50 123 GLY A O 1
ATOM 976 N N . ALA A 1 124 ? 7.253 -2.733 -0.538 1.00 92.50 124 ALA A N 1
ATOM 977 C CA . ALA A 1 124 ? 7.198 -1.892 0.654 1.00 92.50 124 ALA A CA 1
ATOM 978 C C . ALA A 1 124 ? 6.136 -0.796 0.549 1.00 92.50 124 ALA A C 1
ATOM 980 O O . ALA A 1 124 ? 5.908 -0.221 -0.511 1.00 92.50 124 ALA A O 1
ATOM 981 N N . PHE A 1 125 ? 5.539 -0.465 1.690 1.00 93.50 125 PHE A N 1
ATOM 982 C CA . PHE A 1 125 ? 4.840 0.800 1.892 1.00 93.50 125 PHE A CA 1
ATOM 983 C C . PHE A 1 125 ? 5.768 1.785 2.606 1.00 93.50 125 PHE A C 1
ATOM 985 O O . PHE A 1 125 ? 6.638 1.383 3.381 1.00 93.50 125 PHE A O 1
ATOM 992 N N . TYR A 1 126 ? 5.543 3.080 2.392 1.00 90.69 126 TYR A N 1
ATOM 993 C CA . TYR A 1 126 ? 6.301 4.147 3.041 1.00 90.69 126 TYR A CA 1
ATOM 994 C C . TYR A 1 126 ? 5.353 5.077 3.795 1.00 90.69 126 TYR A C 1
ATOM 996 O O . TYR A 1 126 ? 4.389 5.588 3.226 1.00 90.69 126 TYR A O 1
ATOM 1004 N N . LEU A 1 127 ? 5.624 5.310 5.081 1.00 92.06 127 LEU A N 1
ATOM 1005 C CA . LEU A 1 127 ? 4.850 6.262 5.879 1.00 92.06 127 LEU A CA 1
ATOM 1006 C C . LEU A 1 127 ? 4.946 7.669 5.272 1.00 92.06 127 LEU A C 1
ATOM 1008 O O . LEU A 1 127 ? 6.006 8.099 4.824 1.00 92.06 127 LEU A O 1
ATOM 1012 N N . GLY A 1 128 ? 3.823 8.381 5.260 1.00 88.50 128 GLY A N 1
ATOM 1013 C CA . GLY A 1 128 ? 3.676 9.704 4.662 1.00 88.50 128 GLY A CA 1
ATOM 1014 C C . GLY A 1 128 ? 3.521 9.707 3.140 1.00 88.50 128 GLY A C 1
ATOM 1015 O O . GLY A 1 128 ? 3.241 10.765 2.582 1.00 88.50 128 GLY A O 1
ATOM 1016 N N . TYR A 1 129 ? 3.669 8.564 2.461 1.00 87.56 129 TYR A N 1
ATOM 1017 C CA . TYR A 1 129 ? 3.545 8.506 1.006 1.00 87.56 129 TYR A CA 1
ATOM 1018 C C . TYR A 1 129 ? 2.082 8.698 0.566 1.00 87.56 129 TYR A C 1
ATOM 1020 O O . TYR A 1 129 ? 1.192 8.079 1.163 1.00 87.56 129 TYR A O 1
ATOM 1028 N N . PRO A 1 130 ? 1.809 9.544 -0.445 1.00 90.12 130 PRO A N 1
ATOM 1029 C CA . PRO A 1 130 ? 0.459 9.765 -0.945 1.00 90.12 130 PRO A CA 1
ATOM 1030 C C . PRO A 1 130 ? -0.005 8.586 -1.804 1.00 90.12 130 PRO A C 1
ATOM 1032 O O . PRO A 1 130 ? 0.703 8.143 -2.702 1.00 90.12 130 PRO A O 1
ATOM 1035 N N . MET A 1 131 ? -1.227 8.120 -1.569 1.00 93.00 131 MET A N 1
ATOM 1036 C CA . MET A 1 131 ? -1.842 7.011 -2.292 1.00 93.00 131 MET A CA 1
ATOM 1037 C C . MET A 1 131 ? -3.253 7.370 -2.735 1.00 93.00 131 MET A C 1
ATOM 1039 O O . MET A 1 131 ? -4.025 7.952 -1.971 1.00 93.00 131 MET A O 1
ATOM 1043 N N . SER A 1 132 ? -3.608 6.985 -3.962 1.00 92.88 132 SER A N 1
ATOM 1044 C CA . SER A 1 132 ? -4.985 7.105 -4.436 1.00 92.88 132 SER A CA 1
ATOM 1045 C C . SER A 1 132 ? -5.848 5.981 -3.873 1.00 92.88 132 SER A C 1
ATOM 1047 O O . SER A 1 132 ? -5.438 4.822 -3.889 1.00 92.88 132 SER A O 1
ATOM 1049 N N . PHE A 1 133 ? -7.075 6.292 -3.459 1.00 92.81 133 PHE A N 1
ATOM 1050 C CA . PHE A 1 133 ? -8.051 5.284 -3.026 1.00 92.81 133 PHE A CA 1
ATOM 1051 C C . PHE A 1 133 ? -8.417 4.321 -4.165 1.00 92.81 133 PHE A C 1
ATOM 1053 O O . PHE A 1 133 ? -8.692 3.147 -3.923 1.00 92.81 133 PHE A O 1
ATOM 1060 N N . SER A 1 134 ? -8.324 4.786 -5.416 1.00 93.06 134 SER A N 1
ATOM 1061 C CA . SER A 1 134 ? -8.525 3.957 -6.611 1.00 93.06 134 SER A CA 1
ATOM 1062 C C . SER A 1 134 ? -7.555 2.774 -6.707 1.00 93.06 134 SER A C 1
ATOM 1064 O O . SER A 1 134 ? -7.857 1.798 -7.384 1.00 93.06 134 SER A O 1
ATOM 1066 N N . THR A 1 135 ? -6.439 2.809 -5.966 1.00 94.25 135 THR A N 1
ATOM 1067 C CA . THR A 1 135 ? -5.491 1.690 -5.872 1.00 94.25 135 THR A CA 1
ATOM 1068 C C . THR A 1 135 ? -6.165 0.411 -5.378 1.00 94.25 135 THR A C 1
ATOM 1070 O O . THR A 1 135 ? -5.772 -0.664 -5.813 1.00 94.25 135 THR A O 1
ATOM 1073 N N . TRP A 1 136 ? -7.175 0.498 -4.507 1.00 95.19 136 TRP A N 1
ATOM 1074 C CA . TRP A 1 136 ? -7.874 -0.678 -3.962 1.00 95.19 136 TRP A CA 1
ATOM 1075 C C . TRP A 1 136 ? -9.308 -0.823 -4.478 1.00 95.19 136 TRP A C 1
ATOM 1077 O O . TRP A 1 136 ? -9.860 -1.919 -4.449 1.00 95.19 136 TRP A O 1
ATOM 1087 N N . GLN A 1 137 ? -9.933 0.261 -4.939 1.00 90.75 137 GLN A N 1
ATOM 1088 C CA . GLN A 1 137 ? -11.325 0.233 -5.387 1.00 90.75 137 GLN A CA 1
ATOM 1089 C C . GLN A 1 137 ? -11.499 -0.578 -6.675 1.00 90.75 137 GLN A C 1
ATOM 1091 O O . GLN A 1 137 ? -10.735 -0.440 -7.626 1.00 90.75 137 GLN A O 1
ATOM 1096 N N . GLY A 1 138 ? -12.552 -1.398 -6.720 1.00 87.44 138 GLY A N 1
ATOM 1097 C CA . GLY A 1 138 ? -12.901 -2.186 -7.907 1.00 87.44 138 GLY A CA 1
ATOM 1098 C C . GLY A 1 138 ? -11.993 -3.392 -8.164 1.00 87.44 138 GLY A C 1
ATOM 1099 O O . GLY A 1 138 ? -12.125 -4.023 -9.210 1.00 87.44 138 GLY A O 1
ATOM 1100 N N . LYS A 1 139 ? -11.093 -3.721 -7.229 1.00 93.31 139 LYS A N 1
ATOM 1101 C CA . LYS A 1 139 ? -10.292 -4.948 -7.250 1.00 93.31 139 LYS A CA 1
ATOM 1102 C C . LYS A 1 139 ? -10.980 -6.007 -6.383 1.00 93.31 139 LYS A C 1
ATOM 1104 O O . LYS A 1 139 ? -11.480 -5.696 -5.305 1.00 93.31 139 LYS A O 1
ATOM 1109 N N . GLU A 1 140 ? -11.041 -7.239 -6.882 1.00 92.19 140 GLU A N 1
ATOM 1110 C CA . GLU A 1 140 ? -11.595 -8.381 -6.144 1.00 92.19 140 GLU A CA 1
ATOM 1111 C C . GLU A 1 140 ? -10.877 -8.534 -4.798 1.00 92.19 140 GLU A C 1
ATOM 1113 O O . GLU A 1 140 ? -9.668 -8.321 -4.728 1.00 92.19 140 GLU A O 1
ATOM 1118 N N . ASP A 1 141 ? -11.630 -8.823 -3.733 1.00 93.31 141 ASP A N 1
ATOM 1119 C CA . ASP A 1 141 ? -11.115 -9.002 -2.369 1.00 93.31 141 ASP A CA 1
ATOM 1120 C C . ASP A 1 141 ? -10.237 -7.845 -1.833 1.00 93.31 141 ASP A C 1
ATOM 1122 O O . ASP A 1 141 ? -9.430 -8.010 -0.907 1.00 93.31 141 ASP A O 1
ATOM 1126 N N . MET A 1 142 ? -10.432 -6.631 -2.361 1.00 96.69 142 MET A N 1
ATOM 1127 C CA . MET A 1 142 ? -9.829 -5.393 -1.868 1.00 96.69 142 MET A CA 1
ATOM 1128 C C . MET A 1 142 ? -10.873 -4.283 -1.769 1.00 96.69 142 MET A C 1
ATOM 1130 O O . MET A 1 142 ? -11.809 -4.216 -2.566 1.00 96.69 142 MET A O 1
ATOM 1134 N N . ASN A 1 143 ? -10.739 -3.393 -0.783 1.00 97.00 143 ASN A N 1
ATOM 1135 C CA . ASN A 1 143 ? -11.655 -2.257 -0.666 1.00 97.00 143 ASN A CA 1
ATOM 1136 C C . ASN A 1 143 ? -11.116 -1.128 0.224 1.00 97.00 143 ASN A C 1
ATOM 1138 O O . ASN A 1 143 ? -10.191 -1.323 1.013 1.00 97.00 143 ASN A O 1
ATOM 1142 N N . CYS A 1 144 ? -11.748 0.043 0.132 1.00 96.81 144 CYS A N 1
ATOM 1143 C CA . CYS A 1 144 ? -11.531 1.192 1.006 1.00 96.81 144 CYS A CA 1
ATOM 1144 C C . CYS A 1 144 ? -12.776 1.465 1.858 1.00 96.81 144 CYS A C 1
ATOM 1146 O O . CYS A 1 144 ? -13.894 1.523 1.346 1.00 96.81 144 CYS A O 1
ATOM 1148 N N . PHE A 1 145 ? -12.572 1.735 3.143 1.00 97.25 145 PHE A N 1
ATOM 1149 C CA . PHE A 1 145 ? -13.619 2.056 4.105 1.00 97.25 145 PHE A CA 1
ATOM 1150 C C . PHE A 1 145 ? -13.333 3.414 4.739 1.00 97.25 145 PHE A C 1
ATOM 1152 O O . PHE A 1 145 ? -12.250 3.640 5.280 1.00 97.25 145 PHE A O 1
ATOM 1159 N N . SER A 1 146 ? -14.307 4.321 4.686 1.00 96.06 146 SER A N 1
ATOM 1160 C CA . SER A 1 146 ? -14.238 5.572 5.444 1.00 96.06 146 SER A CA 1
ATOM 1161 C C . SER A 1 146 ? -14.317 5.265 6.939 1.00 96.06 146 SER A C 1
ATOM 1163 O O . SER A 1 146 ? -15.133 4.443 7.364 1.00 96.06 146 SER A O 1
ATOM 1165 N N . ALA A 1 147 ? -13.450 5.898 7.722 1.00 95.88 147 ALA A N 1
ATOM 1166 C CA . ALA A 1 147 ? -13.342 5.662 9.150 1.00 95.88 147 ALA A CA 1
ATOM 1167 C C . ALA A 1 147 ? -13.034 6.964 9.889 1.00 95.88 147 ALA A C 1
ATOM 1169 O O . ALA A 1 147 ? -12.297 7.809 9.390 1.00 95.88 147 ALA A O 1
ATOM 1170 N N . ASN A 1 148 ? -13.538 7.094 11.111 1.00 94.19 148 ASN A N 1
ATOM 1171 C CA . ASN A 1 148 ? -13.112 8.136 12.039 1.00 94.19 148 ASN A CA 1
ATOM 1172 C C . ASN A 1 148 ? -12.310 7.494 13.162 1.00 94.19 148 ASN A C 1
ATOM 1174 O O . ASN A 1 148 ? -12.843 6.672 13.908 1.00 94.19 148 ASN A O 1
ATOM 1178 N N . GLU A 1 149 ? -11.037 7.856 13.269 1.00 91.88 149 GLU A N 1
ATOM 1179 C CA . GLU A 1 149 ? -10.199 7.446 14.390 1.00 91.88 149 GLU A CA 1
ATOM 1180 C C . GLU A 1 149 ? -10.653 8.181 15.653 1.00 91.88 149 GLU A C 1
ATOM 1182 O O . GLU A 1 149 ? -10.796 9.409 15.651 1.00 91.88 149 GLU A O 1
ATOM 1187 N N . LEU A 1 150 ? -10.911 7.417 16.714 1.00 87.75 150 LEU A N 1
ATOM 1188 C CA . LEU A 1 150 ? -11.346 7.939 18.003 1.00 87.75 150 LEU A CA 1
ATOM 1189 C C . LEU A 1 150 ? -10.134 8.079 18.926 1.00 87.75 150 LEU A C 1
ATOM 1191 O O . LEU A 1 150 ? -9.556 7.082 19.360 1.00 87.75 150 LEU A O 1
ATOM 1195 N N . ASP A 1 151 ? -9.772 9.316 19.269 1.00 75.00 151 ASP A N 1
ATOM 1196 C CA . ASP A 1 151 ? -8.759 9.564 20.293 1.00 75.00 151 ASP A CA 1
ATOM 1197 C C . ASP A 1 151 ? -9.346 9.300 21.689 1.00 75.00 151 ASP A C 1
ATOM 1199 O O . ASP A 1 151 ? -10.213 10.026 22.182 1.00 75.00 151 ASP A O 1
ATOM 1203 N N . LEU A 1 152 ? -8.827 8.275 22.364 1.00 66.69 152 LEU A N 1
ATOM 1204 C CA . LEU A 1 152 ? -9.194 7.915 23.737 1.00 66.69 152 LEU A CA 1
ATOM 1205 C C . LEU A 1 152 ? -8.970 9.045 24.746 1.00 66.69 152 LEU A C 1
ATOM 1207 O O . LEU A 1 152 ? -9.638 9.094 25.779 1.00 66.69 152 LEU A O 1
ATOM 1211 N N . LYS A 1 153 ? -8.023 9.950 24.475 1.00 65.75 153 LYS A N 1
ATOM 1212 C CA . LYS A 1 153 ? -7.727 11.100 25.340 1.00 65.75 153 LYS A CA 1
ATOM 1213 C C . LYS A 1 153 ? -8.656 12.276 25.060 1.00 65.75 153 LYS A C 1
ATOM 1215 O O . LYS A 1 153 ? -8.847 13.115 25.941 1.00 65.75 153 LYS A O 1
ATOM 1220 N N . ASN A 1 154 ? -9.231 12.348 23.862 1.00 69.19 154 ASN A N 1
ATOM 1221 C CA . ASN A 1 154 ? -10.162 13.395 23.471 1.00 69.19 154 ASN A CA 1
ATOM 1222 C C . ASN A 1 154 ? -11.197 12.863 22.465 1.00 69.19 154 ASN A C 1
ATOM 1224 O O . ASN A 1 154 ? -11.020 13.035 21.261 1.00 69.19 154 ASN A O 1
ATOM 1228 N N . PRO A 1 155 ? -12.330 12.311 22.937 1.00 63.81 155 PRO A N 1
ATOM 1229 C CA . PRO A 1 155 ? -13.357 11.725 22.069 1.00 63.81 155 PRO A CA 1
ATOM 1230 C C . PRO A 1 155 ? -14.004 12.709 21.081 1.00 63.81 155 PRO A C 1
ATOM 1232 O O . PRO A 1 155 ? -14.715 12.291 20.173 1.00 63.81 155 PRO A O 1
ATOM 1235 N N . LYS A 1 156 ? -13.799 14.023 21.266 1.00 68.19 156 LYS A N 1
ATOM 1236 C CA . LYS A 1 156 ? -14.256 15.060 20.326 1.00 68.19 156 LYS A CA 1
ATOM 1237 C C . LYS A 1 156 ? -13.293 15.272 19.160 1.00 68.19 156 LYS A C 1
ATOM 1239 O O . LYS A 1 156 ? -13.669 15.911 18.183 1.00 68.19 156 LYS A O 1
ATOM 1244 N N . ASN A 1 157 ? -12.062 14.783 19.272 1.00 74.81 157 ASN A N 1
ATOM 1245 C CA . ASN A 1 157 ? -11.081 14.830 18.206 1.00 74.81 157 ASN A CA 1
ATOM 1246 C C . ASN A 1 157 ? -11.297 13.621 17.292 1.00 74.81 157 ASN A C 1
ATOM 1248 O O . ASN A 1 157 ? -10.767 12.539 17.534 1.00 74.81 157 ASN A O 1
ATOM 1252 N N . LEU A 1 158 ? -12.138 13.812 16.279 1.00 80.19 158 LEU A N 1
ATOM 1253 C CA . LEU A 1 158 ? -12.356 12.836 15.221 1.00 80.19 158 LEU A CA 1
ATOM 1254 C C . LEU A 1 158 ? -11.348 13.116 14.116 1.00 80.19 158 LEU A C 1
ATOM 1256 O O . LEU A 1 158 ? -11.361 14.198 13.527 1.00 80.19 158 LEU A O 1
ATOM 1260 N N . ILE A 1 159 ? -10.472 12.152 13.851 1.00 88.62 159 ILE A N 1
ATOM 1261 C CA . ILE A 1 159 ? -9.539 12.250 12.731 1.00 88.62 159 ILE A CA 1
ATOM 1262 C C . ILE A 1 159 ? -10.090 11.394 11.600 1.00 88.62 159 ILE A C 1
ATOM 1264 O O . ILE A 1 159 ? -10.226 10.178 11.741 1.00 88.62 159 ILE A O 1
ATOM 1268 N N . GLU A 1 160 ? -10.402 12.034 10.477 1.00 91.88 160 GLU A N 1
ATOM 1269 C CA . GLU A 1 160 ? -10.882 11.332 9.292 1.00 91.88 160 GLU A CA 1
ATOM 1270 C C . GLU A 1 160 ? -9.761 10.482 8.685 1.00 91.88 160 GLU A C 1
ATOM 1272 O O . GLU A 1 160 ? -8.662 10.957 8.362 1.00 91.88 160 GLU A O 1
ATOM 1277 N N . ARG A 1 161 ? -10.053 9.195 8.527 1.00 95.38 161 ARG A N 1
ATOM 1278 C CA . ARG A 1 161 ? -9.164 8.180 7.972 1.00 95.38 161 ARG A CA 1
ATOM 1279 C C . ARG A 1 161 ? -9.863 7.411 6.860 1.00 95.38 161 ARG A C 1
ATOM 1281 O O . ARG A 1 161 ? -11.085 7.397 6.720 1.00 95.38 161 ARG A O 1
ATOM 1288 N N . THR A 1 162 ? -9.065 6.716 6.068 1.00 96.94 162 THR A N 1
ATOM 1289 C CA . THR A 1 162 ? -9.546 5.669 5.165 1.00 96.94 162 THR A CA 1
ATOM 1290 C C . THR A 1 162 ? -8.773 4.392 5.448 1.00 96.94 162 THR A C 1
ATOM 1292 O O . THR A 1 162 ? -7.544 4.393 5.398 1.00 96.94 162 THR A O 1
ATOM 1295 N N . ILE A 1 163 ? -9.484 3.311 5.763 1.00 97.75 163 ILE A N 1
ATOM 1296 C CA . ILE A 1 163 ? -8.911 1.978 5.957 1.00 97.75 163 ILE A CA 1
ATOM 1297 C C . ILE A 1 163 ? -9.002 1.244 4.621 1.00 97.75 163 ILE A C 1
ATOM 1299 O O . ILE A 1 163 ? -10.094 0.976 4.131 1.00 97.75 163 ILE A O 1
ATOM 1303 N N . CYS A 1 164 ? -7.863 0.931 4.023 1.00 97.94 164 CYS A N 1
ATOM 1304 C CA . CYS A 1 164 ? -7.753 0.175 2.785 1.00 97.94 164 CYS A CA 1
ATOM 1305 C C . CYS A 1 164 ? -7.309 -1.249 3.109 1.00 97.94 164 CYS A C 1
ATOM 1307 O O . CYS A 1 164 ? -6.309 -1.446 3.800 1.00 97.94 164 CYS A O 1
ATOM 1309 N N . ILE A 1 165 ? -8.044 -2.237 2.615 1.00 97.69 165 ILE A N 1
ATOM 1310 C CA . ILE A 1 165 ? -7.729 -3.654 2.783 1.00 97.69 165 ILE A CA 1
ATOM 1311 C C . ILE A 1 165 ? -7.314 -4.216 1.429 1.00 97.69 165 ILE A C 1
ATOM 1313 O O . ILE A 1 165 ? -8.051 -4.083 0.453 1.00 97.69 165 ILE A O 1
ATOM 1317 N N . SER A 1 166 ? -6.137 -4.839 1.383 1.00 96.12 166 SER A N 1
ATOM 1318 C CA . SER A 1 166 ? -5.692 -5.685 0.276 1.00 96.12 166 SER A CA 1
ATOM 1319 C C . SER A 1 166 ? -5.765 -7.165 0.658 1.00 96.12 166 SER A C 1
ATOM 1321 O O . SER A 1 166 ? -6.152 -7.512 1.776 1.00 96.12 166 SER A O 1
ATOM 1323 N N . HIS A 1 167 ? -5.338 -8.055 -0.242 1.00 93.69 167 HIS A N 1
ATOM 1324 C CA . HIS A 1 167 ? -5.252 -9.491 0.051 1.00 93.69 167 HIS A CA 1
ATOM 1325 C C . HIS A 1 167 ? -4.383 -9.802 1.276 1.00 93.69 167 HIS A C 1
ATOM 1327 O O . HIS A 1 167 ? -4.627 -10.796 1.952 1.00 93.69 167 HIS A O 1
ATOM 1333 N N . SER A 1 168 ? -3.359 -8.989 1.567 1.00 92.81 168 SER A N 1
ATOM 1334 C CA . SER A 1 168 ? -2.398 -9.278 2.641 1.00 92.81 168 SER A CA 1
ATOM 1335 C C . SER A 1 168 ? -2.097 -8.122 3.584 1.00 92.81 168 SER A C 1
ATOM 1337 O O . SER A 1 168 ? -1.436 -8.353 4.599 1.00 92.81 168 SER A O 1
ATOM 1339 N N . TYR A 1 169 ? -2.586 -6.912 3.310 1.00 95.31 169 TYR A N 1
ATOM 1340 C CA . TYR A 1 169 ? -2.335 -5.737 4.140 1.00 95.31 169 TYR A CA 1
ATOM 1341 C C . TYR A 1 169 ? -3.614 -5.003 4.533 1.00 95.31 169 TYR A C 1
ATOM 1343 O O . TYR A 1 169 ? -4.586 -4.937 3.785 1.00 95.31 169 TYR A O 1
ATOM 1351 N N . LEU A 1 170 ? -3.554 -4.395 5.712 1.00 96.56 170 LEU A N 1
ATOM 1352 C CA . LEU A 1 170 ? -4.388 -3.280 6.123 1.00 96.56 170 LEU A CA 1
ATOM 1353 C C . LEU A 1 170 ? -3.528 -2.020 6.046 1.00 96.56 170 LEU A C 1
ATOM 1355 O O . LEU A 1 170 ? -2.440 -1.980 6.622 1.00 96.56 170 LEU A O 1
ATOM 1359 N N . VAL A 1 171 ? -4.017 -0.994 5.359 1.00 97.19 171 VAL A N 1
ATOM 1360 C CA . VAL A 1 171 ? -3.362 0.310 5.212 1.00 97.19 171 VAL A CA 1
ATOM 1361 C C . VAL A 1 171 ? -4.322 1.392 5.685 1.00 97.19 171 VAL A C 1
ATOM 1363 O O . VAL A 1 171 ? -5.482 1.414 5.292 1.00 97.19 171 VAL A O 1
ATOM 1366 N N . ILE A 1 172 ? -3.855 2.304 6.525 1.00 97.00 172 ILE A N 1
ATOM 1367 C CA . ILE A 1 172 ? -4.622 3.454 6.997 1.00 97.00 172 ILE A CA 1
ATOM 1368 C C . ILE A 1 172 ? -4.053 4.701 6.346 1.00 97.00 172 ILE A C 1
ATOM 1370 O O . ILE A 1 172 ? -2.856 4.986 6.446 1.00 97.00 172 ILE A O 1
ATOM 1374 N N . LEU A 1 173 ? -4.936 5.457 5.706 1.00 96.50 173 LEU A N 1
ATOM 1375 C CA . LEU A 1 173 ? -4.624 6.716 5.056 1.00 96.50 173 LEU A CA 1
ATOM 1376 C C . LEU A 1 173 ? -5.217 7.879 5.852 1.00 96.50 173 LEU A C 1
ATOM 1378 O O . LEU A 1 173 ? -6.373 7.834 6.276 1.00 96.50 173 LEU A O 1
ATOM 1382 N N . GLN A 1 174 ? -4.438 8.943 6.015 1.00 95.00 174 GLN A N 1
ATOM 1383 C CA . GLN A 1 174 ? -4.946 10.260 6.379 1.00 95.00 174 GLN A CA 1
ATOM 1384 C C . GLN A 1 174 ? -5.433 10.970 5.125 1.00 95.00 174 GLN A C 1
ATOM 1386 O O . GLN A 1 174 ? -4.656 11.127 4.182 1.00 95.00 174 GLN A O 1
ATOM 1391 N N . ILE A 1 175 ? -6.685 11.419 5.117 1.00 91.44 175 ILE A N 1
ATOM 1392 C CA . ILE A 1 175 ? -7.255 12.118 3.962 1.00 91.44 175 ILE A CA 1
ATOM 1393 C C . ILE A 1 175 ? -6.463 13.404 3.699 1.00 91.44 175 ILE A C 1
ATOM 1395 O O . ILE A 1 175 ? -6.171 14.169 4.622 1.00 91.44 175 ILE A O 1
ATOM 1399 N N . ASN A 1 176 ? -6.097 13.634 2.436 1.00 86.19 176 ASN A N 1
ATOM 1400 C CA . ASN A 1 176 ? -5.502 14.897 2.029 1.00 86.19 176 ASN A CA 1
ATOM 1401 C C . ASN A 1 176 ? -6.624 15.932 1.809 1.00 86.19 176 ASN A C 1
ATOM 1403 O O . ASN A 1 176 ? -7.454 15.731 0.923 1.00 86.19 176 ASN A O 1
ATOM 1407 N N . PRO A 1 177 ? -6.655 17.053 2.553 1.00 84.88 177 PRO A N 1
ATOM 1408 C CA . PRO A 1 177 ? -7.727 18.042 2.423 1.00 84.88 177 PRO A CA 1
ATOM 1409 C C . PRO A 1 177 ? -7.700 18.800 1.086 1.00 84.88 177 PRO A C 1
ATOM 1411 O O . PRO A 1 177 ? -8.677 19.455 0.734 1.00 84.88 177 PRO A O 1
ATOM 1414 N N . HIS A 1 178 ? -6.594 18.735 0.339 1.00 86.06 178 HIS A N 1
ATOM 1415 C CA . HIS A 1 178 ? -6.405 19.478 -0.908 1.00 86.06 178 HIS A CA 1
ATOM 1416 C C . HIS A 1 178 ? -6.606 18.630 -2.168 1.00 86.06 178 HIS A C 1
ATOM 1418 O O . HIS A 1 178 ? -6.761 19.192 -3.250 1.00 86.06 178 HIS A O 1
ATOM 1424 N N . ILE A 1 179 ? -6.581 17.296 -2.057 1.00 86.00 179 ILE A N 1
ATOM 1425 C CA . ILE A 1 179 ? -6.641 16.391 -3.211 1.00 86.00 179 ILE A CA 1
ATOM 1426 C C . ILE A 1 179 ? -7.668 15.295 -2.934 1.00 86.00 179 ILE A C 1
ATOM 1428 O O . ILE A 1 179 ? -7.446 14.403 -2.117 1.00 86.00 179 ILE A O 1
ATOM 1432 N N . CYS A 1 180 ? -8.795 15.358 -3.644 1.00 88.62 180 CYS A N 1
ATOM 1433 C CA . CYS A 1 180 ? -9.860 14.368 -3.530 1.00 88.62 180 CYS A CA 1
ATOM 1434 C C . CYS A 1 180 ? -9.366 12.975 -3.952 1.00 88.62 180 CYS A C 1
ATOM 1436 O O . CYS A 1 180 ? -8.644 12.832 -4.938 1.00 88.62 180 CYS A O 1
ATOM 1438 N N . GLY A 1 181 ? -9.774 11.942 -3.211 1.00 88.50 181 GLY A N 1
ATOM 1439 C CA . GLY A 1 181 ? -9.439 10.554 -3.535 1.00 88.50 181 GLY A CA 1
ATOM 1440 C C . GLY A 1 181 ? -7.985 10.164 -3.256 1.00 88.50 181 GLY A C 1
ATOM 1441 O O . GLY A 1 181 ? -7.554 9.106 -3.717 1.00 88.50 181 GLY A O 1
ATOM 1442 N N . VAL A 1 182 ? -7.229 11.000 -2.538 1.00 92.19 182 VAL A N 1
ATOM 1443 C CA . VAL A 1 182 ? -5.835 10.748 -2.154 1.00 92.19 182 VAL A CA 1
ATOM 1444 C C . VAL A 1 182 ? -5.674 10.890 -0.643 1.00 92.19 182 VAL A C 1
ATOM 1446 O O . VAL A 1 182 ? -6.220 11.803 -0.019 1.00 92.19 182 VAL A O 1
ATOM 1449 N N . GLY A 1 183 ? -4.883 10.003 -0.047 1.00 93.69 183 GLY A N 1
ATOM 1450 C CA . GLY A 1 183 ? -4.493 10.098 1.353 1.00 93.69 183 GLY A CA 1
ATOM 1451 C C . GLY A 1 183 ? -3.054 9.659 1.583 1.00 93.69 183 GLY A C 1
ATOM 1452 O O . GLY A 1 183 ? -2.496 8.896 0.801 1.00 93.69 183 GLY A O 1
ATOM 1453 N N . ASN A 1 184 ? -2.448 10.152 2.657 1.00 93.69 184 ASN A N 1
ATOM 1454 C CA . ASN A 1 184 ? -1.081 9.799 3.031 1.00 93.69 184 ASN A CA 1
ATOM 1455 C C . ASN A 1 184 ? -1.091 8.588 3.961 1.00 93.69 184 ASN A C 1
ATOM 1457 O O . ASN A 1 184 ? -1.872 8.557 4.914 1.00 93.69 184 ASN A O 1
ATOM 1461 N N . ILE A 1 185 ? -0.211 7.617 3.724 1.00 94.50 185 ILE A N 1
ATOM 1462 C CA . ILE A 1 185 ? -0.098 6.430 4.578 1.00 94.50 185 ILE A CA 1
ATOM 1463 C C . ILE A 1 185 ? 0.330 6.843 5.991 1.00 94.50 185 ILE A C 1
ATOM 1465 O O . ILE A 1 185 ? 1.389 7.438 6.172 1.00 94.50 185 ILE A O 1
ATOM 1469 N N . VAL A 1 186 ? -0.466 6.494 7.000 1.00 93.75 186 VAL A N 1
ATOM 1470 C CA . VAL A 1 186 ? -0.127 6.720 8.420 1.00 93.75 186 VAL A CA 1
ATOM 1471 C C . VAL A 1 186 ? 0.136 5.431 9.177 1.00 93.75 186 VAL A C 1
ATOM 1473 O O . VAL A 1 186 ? 0.877 5.436 10.154 1.00 93.75 186 VAL A O 1
ATOM 1476 N N . LEU A 1 187 ? -0.436 4.325 8.708 1.00 93.62 187 LEU A N 1
ATOM 1477 C CA . LEU A 1 187 ? -0.188 2.998 9.245 1.00 93.62 187 LEU A CA 1
ATOM 1478 C C . LEU A 1 187 ? -0.345 1.978 8.127 1.00 93.62 187 LEU A C 1
ATOM 1480 O O . LEU A 1 187 ? -1.205 2.117 7.262 1.00 93.62 187 LEU A O 1
ATOM 1484 N N . PHE A 1 188 ? 0.459 0.928 8.163 1.00 94.50 188 PHE A N 1
ATOM 1485 C CA . PHE A 1 188 ? 0.211 -0.279 7.395 1.00 94.50 188 PHE A CA 1
ATOM 1486 C C . PHE A 1 188 ? 0.638 -1.483 8.223 1.00 94.50 188 PHE A C 1
ATOM 1488 O O . PHE A 1 188 ? 1.579 -1.407 9.012 1.00 94.50 188 PHE A O 1
ATOM 1495 N N . SER A 1 189 ? -0.064 -2.594 8.065 1.00 93.12 189 SER A N 1
ATOM 1496 C CA . SER A 1 189 ? 0.236 -3.833 8.770 1.00 93.12 189 SER A CA 1
ATOM 1497 C C . SER A 1 189 ? -0.232 -5.018 7.944 1.00 93.12 189 SER A C 1
ATOM 1499 O O . SER A 1 189 ? -1.234 -4.928 7.233 1.00 93.12 189 SER A O 1
ATOM 1501 N N . ARG A 1 190 ? 0.482 -6.142 8.021 1.00 92.38 190 ARG A N 1
ATOM 1502 C CA . ARG A 1 190 ? -0.007 -7.374 7.397 1.00 92.38 190 ARG A CA 1
ATOM 1503 C C . ARG A 1 190 ? -1.252 -7.842 8.129 1.00 92.38 190 ARG A C 1
ATOM 1505 O O . ARG A 1 190 ? -1.313 -7.776 9.357 1.00 92.38 190 ARG A O 1
ATOM 1512 N N . LEU A 1 191 ? -2.201 -8.413 7.397 1.00 92.75 191 LEU A N 1
ATOM 1513 C CA . LEU A 1 191 ? -3.407 -8.973 8.010 1.00 92.75 191 LEU A CA 1
ATOM 1514 C C . LEU A 1 191 ? -3.074 -10.077 9.028 1.00 92.75 191 LEU A C 1
ATOM 1516 O O . LEU A 1 191 ? -3.721 -10.168 10.064 1.00 92.75 191 LEU A O 1
ATOM 1520 N N . SER A 1 192 ? -1.994 -10.837 8.807 1.00 88.75 192 SER A N 1
ATOM 1521 C CA . SER A 1 192 ? -1.494 -11.854 9.748 1.00 88.75 192 SER A CA 1
ATOM 1522 C C . SER A 1 192 ? -1.051 -11.297 11.109 1.00 88.75 192 SER A C 1
ATOM 1524 O O . SER A 1 192 ? -0.906 -12.059 12.066 1.00 88.75 192 SER A O 1
ATOM 1526 N N . MET A 1 193 ? -0.804 -9.987 11.205 1.00 90.06 193 MET A N 1
ATOM 1527 C CA . MET A 1 193 ? -0.390 -9.315 12.441 1.00 90.06 193 MET A CA 1
ATOM 1528 C C . MET A 1 193 ? -1.582 -8.804 13.245 1.00 90.06 193 MET A C 1
ATOM 1530 O O . MET A 1 193 ? -1.401 -8.346 14.374 1.00 90.06 193 MET A O 1
ATOM 1534 N N . ILE A 1 194 ? -2.799 -8.893 12.706 1.00 91.12 194 ILE A N 1
ATOM 1535 C CA . ILE A 1 194 ? -4.016 -8.595 13.455 1.00 91.12 194 ILE A CA 1
ATOM 1536 C C . ILE A 1 194 ? -4.218 -9.722 14.474 1.00 91.12 194 ILE A C 1
ATOM 1538 O O . ILE A 1 194 ? -4.298 -10.904 14.142 1.00 91.12 194 ILE A O 1
ATOM 1542 N N . LYS A 1 195 ? -4.243 -9.350 15.753 1.00 89.19 195 LYS A N 1
ATOM 1543 C CA . LYS A 1 195 ? -4.476 -10.267 16.871 1.00 89.19 195 LYS A CA 1
ATOM 1544 C C . LYS A 1 195 ? -5.968 -10.477 17.099 1.00 89.19 195 LYS A C 1
ATOM 1546 O O . LYS A 1 195 ? -6.402 -11.604 17.300 1.00 89.19 195 LYS A O 1
ATOM 1551 N N . ALA A 1 196 ? -6.724 -9.384 17.121 1.00 89.69 196 ALA A N 1
ATOM 1552 C CA . ALA A 1 196 ? -8.158 -9.400 17.367 1.00 89.69 196 ALA A CA 1
ATOM 1553 C C . ALA A 1 196 ? -8.806 -8.133 16.809 1.00 89.69 196 ALA A C 1
ATOM 1555 O O . ALA A 1 196 ? -8.211 -7.052 16.863 1.00 89.69 196 ALA A O 1
ATOM 1556 N N . ILE A 1 197 ? -10.051 -8.272 16.357 1.00 92.50 197 ILE A N 1
ATOM 1557 C CA . ILE A 1 197 ? -10.944 -7.152 16.062 1.00 92.50 197 ILE A CA 1
ATOM 1558 C C . ILE A 1 197 ? -12.141 -7.283 16.998 1.00 92.50 197 ILE A C 1
ATOM 1560 O O . ILE A 1 197 ? -12.810 -8.318 17.004 1.00 92.50 197 ILE A O 1
ATOM 1564 N N . LYS A 1 198 ? -12.378 -6.259 17.818 1.00 92.12 198 LYS A N 1
ATOM 1565 C CA . LYS A 1 198 ? -13.494 -6.208 18.772 1.00 92.12 198 LYS A CA 1
ATOM 1566 C C . LYS A 1 198 ? -14.506 -5.170 18.307 1.00 92.12 198 LYS A C 1
ATOM 1568 O O . LYS A 1 198 ? -14.109 -4.054 17.992 1.00 92.12 198 LYS A O 1
ATOM 1573 N N . THR A 1 199 ? -15.785 -5.515 18.299 1.00 90.38 199 THR A N 1
ATOM 1574 C CA . THR A 1 199 ? -16.885 -4.576 18.046 1.00 90.38 199 THR A CA 1
ATOM 1575 C C . THR A 1 199 ? -17.448 -4.059 19.368 1.00 90.38 199 THR A C 1
ATOM 1577 O O . THR A 1 199 ? -17.413 -4.749 20.395 1.00 90.38 199 THR A O 1
ATOM 1580 N N . HIS A 1 200 ? -17.941 -2.823 19.382 1.00 86.88 200 HIS A N 1
ATOM 1581 C CA . HIS A 1 200 ? -18.572 -2.260 20.569 1.00 86.88 200 HIS A CA 1
ATOM 1582 C C . HIS A 1 200 ? -20.037 -2.713 20.681 1.00 86.88 200 HIS A C 1
ATOM 1584 O O . HIS A 1 200 ? -20.783 -2.697 19.708 1.00 86.88 200 HIS A O 1
ATOM 1590 N N . LYS A 1 201 ? -20.483 -3.088 21.891 1.00 79.38 201 LYS A N 1
ATOM 1591 C CA . LYS A 1 201 ? -21.833 -3.648 22.112 1.00 79.38 201 LYS A CA 1
ATOM 1592 C C . LYS A 1 201 ? -22.962 -2.689 21.728 1.00 79.38 201 LYS A C 1
ATOM 1594 O O . LYS A 1 201 ? -23.962 -3.116 21.169 1.00 79.38 201 LYS A O 1
ATOM 1599 N N . SER A 1 202 ? -22.838 -1.418 22.111 1.00 85.12 202 SER A N 1
ATOM 1600 C CA . SER A 1 202 ? -23.898 -0.425 21.896 1.00 85.12 202 SER A CA 1
ATOM 1601 C C . SER A 1 202 ? -23.821 0.252 20.532 1.00 85.12 202 SER A C 1
ATOM 1603 O O . SER A 1 202 ? -24.742 0.975 20.173 1.00 85.12 202 SER A O 1
ATOM 1605 N N . ASP A 1 203 ? -22.701 0.089 19.827 1.00 86.31 203 ASP A N 1
ATOM 1606 C CA . ASP A 1 203 ? -22.449 0.738 18.546 1.00 86.31 203 ASP A CA 1
ATOM 1607 C C . ASP A 1 203 ? -21.559 -0.177 17.688 1.00 86.31 203 ASP A C 1
ATOM 1609 O O . ASP A 1 203 ? -20.334 -0.130 17.817 1.00 86.31 203 ASP A O 1
ATOM 1613 N N . PRO A 1 204 ? -22.152 -1.044 16.849 1.00 89.12 204 PRO A N 1
ATOM 1614 C CA . PRO A 1 204 ? -21.401 -2.013 16.054 1.00 89.12 204 PRO A CA 1
ATOM 1615 C C . PRO A 1 204 ? -20.495 -1.356 15.002 1.00 89.12 204 PRO A C 1
ATOM 1617 O O . PRO A 1 204 ? -19.577 -2.009 14.510 1.00 89.12 204 PRO A O 1
ATOM 1620 N N . GLU A 1 205 ? -20.693 -0.069 14.693 1.00 92.38 205 GLU A N 1
ATOM 1621 C CA . GLU A 1 205 ? -19.794 0.681 13.812 1.00 92.38 205 GLU A CA 1
ATOM 1622 C C . GLU A 1 205 ? -18.455 0.990 14.491 1.00 92.38 205 GLU A C 1
ATOM 1624 O O . GLU A 1 205 ? -17.472 1.284 13.811 1.00 92.38 205 GLU A O 1
ATOM 1629 N N . ILE A 1 206 ? -18.381 0.932 15.825 1.00 92.44 206 ILE A N 1
ATOM 1630 C CA . ILE A 1 206 ? -17.130 1.134 16.553 1.00 92.44 206 ILE A CA 1
ATOM 1631 C C . ILE A 1 206 ? -16.378 -0.189 16.655 1.00 92.44 206 ILE A C 1
ATOM 1633 O O . ILE A 1 206 ? -16.818 -1.139 17.310 1.00 92.44 206 ILE A O 1
ATOM 1637 N N . ILE A 1 207 ? -15.189 -0.212 16.061 1.00 93.62 207 ILE A N 1
ATOM 1638 C CA . ILE A 1 207 ? -14.273 -1.346 16.087 1.00 93.62 207 ILE A CA 1
ATOM 1639 C C . ILE A 1 207 ? -12.967 -0.975 16.779 1.00 93.62 207 ILE A C 1
ATOM 1641 O O . ILE A 1 207 ? -12.482 0.150 16.685 1.00 93.62 207 ILE A O 1
ATOM 1645 N N . THR A 1 208 ? -12.373 -1.947 17.461 1.00 93.19 208 THR A N 1
ATOM 1646 C CA . THR A 1 208 ? -11.024 -1.869 18.021 1.00 93.19 208 THR A CA 1
ATOM 1647 C C . THR A 1 208 ? -10.152 -2.922 17.360 1.00 93.19 208 THR A C 1
ATOM 1649 O O . THR A 1 208 ? -10.461 -4.114 17.437 1.00 93.19 208 THR A O 1
ATOM 1652 N N . ILE A 1 209 ? -9.063 -2.492 16.731 1.00 92.62 209 ILE A N 1
ATOM 1653 C CA . ILE A 1 209 ? -8.087 -3.367 16.080 1.00 92.62 209 ILE A CA 1
ATOM 1654 C C . ILE A 1 209 ? -6.854 -3.469 16.975 1.00 92.62 209 ILE A C 1
ATOM 1656 O O . ILE A 1 209 ? -6.230 -2.459 17.305 1.00 92.62 209 ILE A O 1
ATOM 1660 N N . ASN A 1 210 ? -6.503 -4.702 17.345 1.00 90.44 210 ASN A N 1
ATOM 1661 C CA . ASN A 1 210 ? -5.315 -5.015 18.133 1.00 90.44 210 ASN A CA 1
ATOM 1662 C C . ASN A 1 210 ? -4.289 -5.729 17.256 1.00 90.44 210 ASN A C 1
ATOM 1664 O O . ASN A 1 210 ? -4.619 -6.733 16.616 1.00 90.44 210 ASN A O 1
ATOM 1668 N N . PHE A 1 211 ? -3.043 -5.268 17.281 1.00 88.75 211 PHE A N 1
ATOM 1669 C CA . PHE A 1 211 ? -1.935 -5.901 16.565 1.00 88.75 211 PHE A CA 1
ATOM 1670 C C . PHE A 1 211 ? -1.089 -6.766 17.509 1.00 88.75 211 PHE A C 1
ATOM 1672 O O . PHE A 1 211 ? -1.049 -6.536 18.717 1.00 88.75 211 PHE A O 1
ATOM 1679 N N . ARG A 1 212 ? -0.430 -7.799 16.972 1.00 84.75 212 ARG A N 1
ATOM 1680 C CA . ARG A 1 212 ? 0.406 -8.728 17.755 1.00 84.75 212 ARG A CA 1
ATOM 1681 C C . ARG A 1 212 ? 1.648 -8.052 18.337 1.00 84.75 212 ARG A C 1
ATOM 1683 O O . ARG A 1 212 ? 1.973 -8.305 19.493 1.00 84.75 212 ARG A O 1
ATOM 1690 N N . ASP A 1 213 ? 2.280 -7.177 17.562 1.00 78.31 213 ASP A N 1
ATOM 1691 C CA . ASP A 1 213 ? 3.568 -6.564 17.918 1.00 78.31 213 ASP A CA 1
ATOM 1692 C C . ASP A 1 213 ? 3.430 -5.382 18.884 1.00 78.31 213 ASP A C 1
ATOM 1694 O O . ASP A 1 213 ? 4.390 -5.013 19.555 1.00 78.31 213 ASP A O 1
ATOM 1698 N N . SER A 1 214 ? 2.218 -4.836 19.010 1.00 73.00 214 SER A N 1
ATOM 1699 C CA . SER A 1 214 ? 1.905 -3.727 19.909 1.00 73.00 214 SER A CA 1
ATOM 1700 C C . SER A 1 214 ? 0.721 -4.091 20.812 1.00 73.00 214 SER A C 1
ATOM 1702 O O . SER A 1 214 ? -0.368 -3.547 20.647 1.00 73.00 214 SER A O 1
ATOM 1704 N N . PRO A 1 215 ? 0.882 -4.998 21.795 1.00 59.88 215 PRO A N 1
ATOM 1705 C CA . PRO A 1 215 ? -0.234 -5.485 22.613 1.00 59.88 215 PRO A CA 1
ATOM 1706 C C . PRO A 1 215 ? -0.926 -4.389 23.440 1.00 59.88 215 PRO A C 1
ATOM 1708 O O . PRO A 1 215 ? -2.072 -4.572 23.845 1.00 59.88 215 PRO A O 1
ATOM 1711 N N . ASN A 1 216 ? -0.242 -3.266 23.680 1.00 56.84 216 ASN A N 1
ATOM 1712 C CA . ASN A 1 216 ? -0.768 -2.117 24.418 1.00 56.84 216 ASN A CA 1
ATOM 1713 C C . ASN A 1 216 ? -1.319 -1.011 23.502 1.00 56.84 216 ASN A C 1
ATOM 1715 O O . ASN A 1 216 ? -1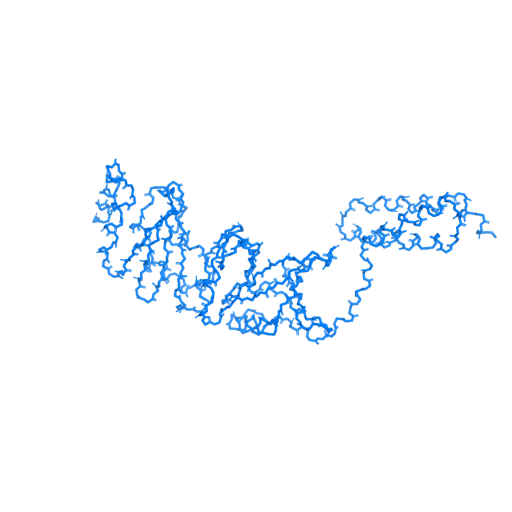.988 -0.100 23.992 1.00 56.84 216 ASN A O 1
ATOM 1719 N N . GLU A 1 217 ? -1.064 -1.079 22.193 1.00 71.12 217 GLU A N 1
ATOM 1720 C CA . GLU A 1 217 ? -1.595 -0.122 21.224 1.00 71.12 217 GLU A CA 1
ATOM 1721 C C . GLU A 1 217 ? -2.805 -0.735 20.536 1.00 71.12 217 GLU A C 1
ATOM 1723 O O . GLU A 1 217 ? -2.741 -1.784 19.893 1.00 71.12 217 GLU A O 1
ATOM 1728 N N . HIS A 1 218 ? -3.931 -0.060 20.690 1.00 80.88 218 HIS A N 1
ATOM 1729 C CA . HIS A 1 218 ? -5.177 -0.442 20.068 1.00 80.88 218 HIS A CA 1
ATOM 1730 C C . HIS A 1 218 ? -5.707 0.756 19.306 1.00 80.88 218 HIS A C 1
ATOM 1732 O O . HIS A 1 218 ? -5.685 1.884 19.801 1.00 80.88 218 HIS A O 1
ATOM 1738 N N . TYR A 1 219 ? -6.164 0.497 18.090 1.00 88.62 219 TYR A N 1
ATOM 1739 C CA . TYR A 1 219 ? -6.707 1.531 17.229 1.00 88.62 219 TYR A CA 1
ATOM 1740 C C . TYR A 1 219 ? -8.219 1.413 17.231 1.00 88.62 219 TYR A C 1
ATOM 1742 O O . TYR A 1 219 ? -8.759 0.346 16.925 1.00 88.62 219 TYR A O 1
ATOM 1750 N N . ILE A 1 220 ? -8.889 2.497 17.607 1.00 91.94 220 ILE A N 1
ATOM 1751 C CA . ILE A 1 220 ? -10.344 2.545 17.699 1.00 91.94 220 ILE A CA 1
ATOM 1752 C C . ILE A 1 220 ? -10.870 3.397 16.556 1.00 91.94 220 ILE A C 1
ATOM 1754 O O . ILE A 1 220 ? -10.499 4.562 16.415 1.00 91.94 220 ILE A O 1
ATOM 1758 N N . PHE A 1 221 ? -11.762 2.816 15.765 1.00 94.12 221 PHE A N 1
ATOM 1759 C CA . PHE A 1 221 ? -12.384 3.482 14.632 1.00 94.12 221 PHE A CA 1
ATOM 1760 C C . PHE A 1 221 ? -13.895 3.381 14.731 1.00 94.12 221 PHE A C 1
ATOM 1762 O O . PHE A 1 221 ? -14.411 2.320 15.068 1.00 94.12 221 PHE A O 1
ATOM 1769 N N . ARG A 1 222 ? -14.603 4.448 14.359 1.00 94.25 222 ARG A N 1
ATOM 1770 C CA . ARG A 1 222 ? -15.991 4.335 13.904 1.00 94.25 222 ARG A CA 1
ATOM 1771 C C . ARG A 1 222 ? -15.994 4.163 12.386 1.00 94.25 222 ARG A C 1
ATOM 1773 O O . ARG A 1 222 ? -15.499 5.036 11.674 1.00 94.25 222 ARG A O 1
ATOM 1780 N N . VAL A 1 223 ? -16.548 3.056 11.907 1.00 96.62 223 VAL A N 1
ATOM 1781 C CA . VAL A 1 223 ? -16.611 2.649 10.501 1.00 96.62 223 VAL A CA 1
ATOM 1782 C C . VAL A 1 223 ? -18.077 2.362 10.151 1.00 96.62 223 VAL A C 1
ATOM 1784 O O . VAL A 1 223 ? -18.602 1.345 10.600 1.00 96.62 223 VAL A O 1
ATOM 1787 N N . PRO A 1 224 ? -18.741 3.186 9.316 1.00 94.75 224 PRO A N 1
ATOM 1788 C CA . PRO A 1 224 ? -20.161 3.002 8.981 1.00 94.75 224 PRO A CA 1
ATOM 1789 C C . PRO A 1 224 ? -20.512 1.635 8.370 1.00 94.75 224 PRO A C 1
ATOM 1791 O O . PRO A 1 224 ? -21.654 1.199 8.400 1.00 94.75 224 PRO A O 1
ATOM 1794 N N . LYS A 1 225 ? -19.522 0.950 7.788 1.00 95.12 225 LYS A N 1
ATOM 1795 C CA . LYS A 1 225 ? -19.640 -0.403 7.225 1.00 95.12 225 LYS A CA 1
ATOM 1796 C C . LYS A 1 225 ? -18.668 -1.373 7.901 1.00 95.12 225 LYS A C 1
ATOM 1798 O O . LYS A 1 225 ? -17.893 -2.058 7.234 1.00 95.12 225 LYS A O 1
ATOM 1803 N N . ALA A 1 226 ? -18.651 -1.371 9.234 1.00 96.00 226 ALA A N 1
ATOM 1804 C CA . ALA A 1 226 ? -17.743 -2.196 10.031 1.00 96.00 226 ALA A CA 1
ATOM 1805 C C . ALA A 1 226 ? -17.857 -3.697 9.709 1.00 96.00 226 ALA A C 1
ATOM 1807 O O . ALA A 1 226 ? -16.833 -4.369 9.604 1.00 96.00 226 ALA A O 1
ATOM 1808 N N . ASP A 1 227 ? -19.071 -4.210 9.494 1.00 95.81 227 ASP A N 1
ATOM 1809 C CA . ASP A 1 227 ? -19.294 -5.625 9.177 1.00 95.81 227 ASP A CA 1
ATOM 1810 C C . ASP A 1 227 ? -18.654 -6.033 7.844 1.00 95.81 227 ASP A C 1
ATOM 1812 O O . ASP A 1 227 ? -17.971 -7.055 7.787 1.00 95.81 227 ASP A O 1
ATOM 1816 N N . ASP A 1 228 ? -18.792 -5.207 6.801 1.00 96.62 228 ASP A N 1
ATOM 1817 C CA . ASP A 1 228 ? -18.172 -5.441 5.489 1.00 96.62 228 ASP A CA 1
ATOM 1818 C C . ASP A 1 228 ? -16.638 -5.450 5.596 1.00 96.62 228 ASP A C 1
ATOM 1820 O O . ASP A 1 228 ? -15.967 -6.308 5.017 1.00 96.62 228 ASP A O 1
ATOM 1824 N N . LEU A 1 229 ? -16.073 -4.519 6.374 1.00 97.50 229 LEU A N 1
ATOM 1825 C CA . LEU A 1 229 ? -14.635 -4.446 6.645 1.00 97.50 229 LEU A CA 1
ATOM 1826 C C . LEU A 1 229 ? -14.144 -5.708 7.365 1.00 97.50 229 LEU A C 1
ATOM 1828 O O . LEU A 1 229 ? -13.143 -6.309 6.968 1.00 97.50 229 LEU A O 1
ATOM 1832 N N . ILE A 1 230 ? -14.844 -6.115 8.425 1.00 96.19 230 ILE A N 1
ATOM 1833 C CA . ILE A 1 230 ? -14.502 -7.300 9.214 1.00 96.19 230 ILE A CA 1
ATOM 1834 C C . ILE A 1 230 ? -14.614 -8.561 8.354 1.00 96.19 230 ILE A C 1
ATOM 1836 O O . ILE A 1 230 ? -13.730 -9.417 8.417 1.00 96.19 230 ILE A O 1
ATOM 1840 N N . LEU A 1 231 ? -15.677 -8.682 7.555 1.00 95.62 231 LEU A N 1
ATOM 1841 C CA . LEU A 1 231 ? -15.879 -9.802 6.642 1.00 95.62 231 LEU A CA 1
ATOM 1842 C C . LEU A 1 231 ? -14.731 -9.897 5.636 1.00 95.62 231 LEU A C 1
ATOM 1844 O O . LEU A 1 231 ? -14.161 -10.972 5.486 1.00 95.62 231 LEU A O 1
ATOM 1848 N N . LEU A 1 232 ? -14.336 -8.781 5.021 1.00 96.31 232 LEU A N 1
ATOM 1849 C CA . LEU A 1 232 ? -13.231 -8.758 4.067 1.00 96.31 232 LEU A CA 1
ATOM 1850 C C . LEU A 1 232 ? -11.902 -9.185 4.708 1.00 96.31 232 LEU A C 1
ATOM 1852 O O . LEU A 1 232 ? -11.185 -10.020 4.157 1.00 96.31 232 LEU A O 1
ATOM 1856 N N . ILE A 1 233 ? -11.593 -8.674 5.907 1.00 95.62 233 ILE A N 1
ATOM 1857 C CA . ILE A 1 233 ? -10.388 -9.083 6.645 1.00 95.62 233 ILE A CA 1
ATOM 1858 C C . ILE A 1 233 ? -10.424 -10.589 6.946 1.00 95.62 233 ILE A C 1
ATOM 1860 O O . ILE A 1 233 ? -9.416 -11.272 6.750 1.00 95.62 233 ILE A O 1
ATOM 1864 N N . LYS A 1 234 ? -11.571 -11.130 7.385 1.00 92.12 234 LYS A N 1
ATOM 1865 C CA . LYS A 1 234 ? -11.743 -12.575 7.627 1.00 92.12 234 LYS A CA 1
ATOM 1866 C C . LYS A 1 234 ? -11.542 -13.404 6.369 1.00 92.12 234 LYS A C 1
ATOM 1868 O O . LYS A 1 234 ? -10.834 -14.403 6.408 1.00 92.12 234 LYS A O 1
ATOM 1873 N N . THR A 1 235 ? -12.159 -13.006 5.263 1.00 92.94 235 THR A N 1
ATOM 1874 C CA . THR A 1 235 ? -12.033 -13.715 3.988 1.00 92.94 235 THR A CA 1
ATOM 1875 C C . THR A 1 235 ? -10.566 -13.794 3.577 1.00 92.94 235 THR A C 1
ATOM 1877 O O . THR A 1 235 ? -10.044 -14.890 3.373 1.00 92.94 235 THR A O 1
ATOM 1880 N N . ASN A 1 236 ? -9.857 -12.664 3.585 1.00 93.25 236 ASN A N 1
ATOM 1881 C CA . ASN A 1 236 ? -8.465 -12.609 3.138 1.00 93.25 236 ASN A CA 1
ATOM 1882 C C . ASN A 1 236 ? -7.516 -13.395 4.054 1.00 93.25 236 ASN A C 1
ATOM 1884 O O . ASN A 1 236 ? -6.663 -14.143 3.579 1.00 93.25 236 ASN A O 1
ATOM 1888 N N . THR A 1 237 ? -7.679 -13.287 5.372 1.00 89.81 237 THR A N 1
ATOM 1889 C CA . THR A 1 237 ? -6.875 -14.052 6.350 1.00 89.81 237 THR A CA 1
ATOM 1890 C C . THR A 1 237 ? -7.108 -15.562 6.265 1.00 89.81 237 THR A C 1
ATOM 1892 O O . THR A 1 237 ? -6.135 -16.321 6.297 1.00 89.81 237 THR A O 1
ATOM 1895 N N . ASN A 1 238 ? -8.358 -16.000 6.072 1.00 87.50 238 ASN A N 1
ATOM 1896 C CA . ASN A 1 238 ? -8.698 -17.412 5.883 1.00 87.50 238 ASN A CA 1
ATOM 1897 C C . ASN A 1 238 ? -8.033 -17.989 4.625 1.00 87.50 238 ASN A C 1
ATOM 1899 O O . ASN A 1 238 ? -7.444 -19.071 4.678 1.00 87.50 238 ASN A O 1
ATOM 1903 N N . ILE A 1 239 ? -8.073 -17.260 3.501 1.00 86.00 239 ILE A N 1
ATOM 1904 C CA . ILE A 1 239 ? -7.426 -17.693 2.249 1.00 86.00 239 ILE A CA 1
ATOM 1905 C C . ILE A 1 239 ? -5.903 -17.747 2.418 1.00 86.00 239 ILE A C 1
ATOM 1907 O O . ILE A 1 239 ? -5.261 -18.687 1.946 1.00 86.00 239 ILE A O 1
ATOM 1911 N N . LEU A 1 240 ? -5.318 -16.793 3.151 1.00 82.50 240 LEU A N 1
ATOM 1912 C CA . LEU A 1 240 ? -3.888 -16.791 3.471 1.00 82.50 240 LEU A CA 1
ATOM 1913 C C . LEU A 1 240 ? -3.450 -17.972 4.354 1.00 82.50 240 LEU A C 1
ATOM 1915 O O . LEU A 1 240 ? -2.247 -18.127 4.568 1.00 82.50 240 LEU A O 1
ATOM 1919 N N . LYS A 1 241 ? -4.385 -18.787 4.878 1.00 70.56 241 LYS A N 1
ATOM 1920 C CA . LYS A 1 241 ? -4.137 -19.896 5.826 1.00 70.56 241 LYS A CA 1
ATOM 1921 C C . LYS A 1 241 ? -3.292 -19.475 7.034 1.00 70.56 241 LYS A C 1
ATOM 1923 O O . LYS A 1 241 ? -2.677 -20.303 7.704 1.00 70.56 241 LYS A O 1
ATOM 1928 N N . ASN A 1 242 ? -3.260 -18.173 7.303 1.00 54.88 242 ASN A N 1
ATOM 1929 C CA . ASN A 1 242 ? -2.457 -17.555 8.335 1.00 54.88 242 ASN A CA 1
ATOM 1930 C C . ASN A 1 242 ? -3.391 -17.201 9.483 1.00 54.88 242 ASN A C 1
ATOM 1932 O O . ASN A 1 242 ? -3.895 -16.086 9.548 1.00 54.88 242 ASN A O 1
ATOM 1936 N N . PHE A 1 243 ? -3.524 -18.160 10.401 1.00 49.56 243 PHE A N 1
ATOM 1937 C CA . PHE A 1 243 ? -4.165 -18.043 11.711 1.00 49.56 243 PHE A CA 1
ATOM 1938 C C . PHE A 1 243 ? -5.681 -17.803 11.726 1.00 49.56 243 PHE A C 1
ATOM 1940 O O . PHE A 1 243 ? -6.197 -16.864 11.130 1.00 49.56 243 PHE A O 1
ATOM 1947 N N . ASP A 1 244 ? -6.360 -18.564 12.584 1.00 45.03 244 ASP A N 1
ATOM 1948 C CA . ASP A 1 244 ? -7.599 -18.112 13.206 1.00 45.03 244 ASP A CA 1
ATOM 1949 C C . ASP A 1 244 ? -7.250 -16.939 14.135 1.00 45.03 244 ASP A C 1
ATOM 1951 O O . ASP A 1 244 ? -6.587 -17.116 15.161 1.00 45.03 244 ASP A O 1
ATOM 1955 N N . PHE A 1 245 ? -7.634 -15.717 13.771 1.00 54.25 245 PHE A N 1
ATOM 1956 C CA . PHE A 1 245 ? -7.698 -14.630 14.744 1.00 54.25 245 PHE A CA 1
ATOM 1957 C C . PHE A 1 245 ? -9.093 -14.630 15.368 1.00 54.25 245 PHE A C 1
ATOM 1959 O O . PHE A 1 245 ? -10.103 -14.820 14.688 1.00 54.25 245 PHE A O 1
ATOM 1966 N N . GLU A 1 246 ? -9.172 -14.440 16.682 1.00 50.78 246 GLU A N 1
ATOM 1967 C CA . GLU A 1 246 ? -10.460 -14.475 17.364 1.00 50.78 246 GLU A CA 1
ATOM 1968 C C . GLU A 1 246 ? -11.255 -13.203 17.052 1.00 50.78 246 GLU A C 1
ATOM 1970 O O . GLU A 1 246 ? -10.922 -12.105 17.511 1.00 50.78 246 GLU A O 1
ATOM 1975 N N . ILE A 1 247 ? -12.361 -13.352 16.319 1.00 53.47 247 ILE A N 1
ATOM 1976 C CA . ILE A 1 247 ? -13.453 -12.380 16.387 1.00 53.47 247 ILE A CA 1
ATOM 1977 C C . ILE A 1 247 ? -14.256 -12.712 17.624 1.00 53.47 247 ILE A C 1
ATOM 1979 O O . ILE A 1 247 ? -15.130 -13.582 17.629 1.00 53.47 247 ILE A O 1
ATOM 1983 N N . GLN A 1 248 ? -13.932 -12.015 18.701 1.00 45.34 248 GLN A N 1
ATOM 1984 C CA . GLN A 1 248 ? -14.707 -12.112 19.917 1.00 45.34 248 GLN A CA 1
ATOM 1985 C C . GLN A 1 248 ? -16.007 -11.319 19.727 1.00 45.34 248 GLN A C 1
ATOM 1987 O O . GLN A 1 248 ? -16.064 -10.127 19.998 1.00 45.34 248 GLN A O 1
ATOM 1992 N N . ASN A 1 249 ? -17.074 -12.015 19.316 1.00 40.47 249 ASN A N 1
ATOM 1993 C CA . ASN A 1 249 ? -18.465 -11.562 19.495 1.00 40.47 249 ASN A CA 1
ATOM 1994 C C . ASN A 1 249 ? -18.929 -11.709 20.961 1.00 40.47 249 ASN A C 1
ATOM 1996 O O . ASN A 1 249 ? -20.094 -11.486 21.287 1.00 40.47 249 ASN A O 1
ATOM 2000 N N . LYS A 1 250 ? -18.030 -12.144 21.853 1.00 33.81 250 LYS A N 1
ATOM 2001 C CA . LYS A 1 250 ? -18.293 -12.292 23.279 1.00 33.81 250 LYS A CA 1
ATOM 2002 C C . LYS A 1 250 ? -18.096 -10.959 24.000 1.00 33.81 250 LYS A C 1
ATOM 2004 O O . LYS A 1 250 ? -17.207 -10.190 23.647 1.00 33.81 250 LYS A O 1
ATOM 2009 N N . PRO A 1 251 ? -18.942 -10.693 25.005 1.00 35.91 251 PRO A N 1
ATOM 2010 C CA . PRO A 1 251 ? -19.068 -9.397 25.638 1.00 35.91 251 PRO A CA 1
ATOM 2011 C C . PRO A 1 251 ? -17.724 -8.941 26.195 1.00 35.91 251 PRO A C 1
ATOM 2013 O O . PRO A 1 251 ? -17.184 -9.591 27.087 1.00 35.91 251 PRO A O 1
ATOM 2016 N N . THR A 1 252 ? -17.236 -7.776 25.774 1.00 38.19 252 THR A N 1
ATOM 2017 C CA . THR A 1 252 ? -16.293 -7.027 26.608 1.00 38.19 252 THR A CA 1
ATOM 2018 C C . THR A 1 252 ? -17.073 -6.539 27.830 1.00 38.19 252 THR A C 1
ATOM 2020 O O . THR A 1 252 ? -17.622 -5.444 27.861 1.00 38.19 252 THR A O 1
ATOM 2023 N N . GLU A 1 253 ? -17.231 -7.423 28.808 1.00 39.38 253 GLU A N 1
ATOM 2024 C CA . GLU A 1 253 ? -17.495 -7.082 30.208 1.00 39.38 253 GLU A CA 1
ATOM 2025 C C . GLU A 1 253 ? -16.204 -7.165 31.036 1.00 39.38 253 GLU A C 1
ATOM 2027 O O . GLU A 1 253 ? -16.210 -7.057 32.259 1.00 39.38 253 GLU A O 1
ATOM 2032 N N . GLU A 1 254 ? -15.058 -7.274 30.363 1.00 36.75 254 GLU A N 1
ATOM 2033 C CA . GLU A 1 254 ? -13.750 -7.056 30.963 1.00 36.75 254 GLU A CA 1
ATOM 2034 C C . GLU A 1 254 ? -13.530 -5.557 31.165 1.00 36.75 254 GLU A C 1
ATOM 2036 O O . GLU A 1 254 ? -12.905 -4.866 30.366 1.00 36.75 254 GLU A O 1
ATOM 2041 N N . ARG A 1 255 ? -14.127 -5.063 32.253 1.00 39.28 255 ARG A N 1
ATOM 2042 C CA . ARG A 1 255 ? -13.662 -3.938 33.071 1.00 39.28 255 ARG A CA 1
ATOM 2043 C C . ARG A 1 255 ? -12.955 -2.819 32.293 1.00 39.28 255 ARG A C 1
ATOM 2045 O O . ARG A 1 255 ? -11.775 -2.552 32.500 1.00 39.28 255 ARG A O 1
ATOM 2052 N N . LEU A 1 256 ? -13.749 -2.005 31.599 1.00 33.31 256 LEU A N 1
ATOM 2053 C CA . LEU A 1 256 ? -13.478 -0.569 31.411 1.00 33.31 256 LEU A CA 1
ATOM 2054 C C . LEU A 1 256 ? -13.626 0.219 32.735 1.00 33.31 256 LEU A C 1
ATOM 2056 O O . LEU A 1 256 ? -14.071 1.358 32.764 1.00 33.31 256 LEU A O 1
ATOM 2060 N N . THR A 1 257 ? -13.238 -0.385 33.859 1.00 37.41 257 THR A N 1
ATOM 2061 C CA . THR A 1 257 ? -12.918 0.325 35.100 1.00 37.41 257 THR A CA 1
ATOM 2062 C C . THR A 1 257 ? -11.407 0.323 35.307 1.00 37.41 257 THR A C 1
ATOM 2064 O O . THR A 1 257 ? -10.926 0.205 36.431 1.00 37.41 257 THR A O 1
ATOM 2067 N N . GLN A 1 258 ? -10.627 0.441 34.232 1.00 42.75 258 GLN A N 1
ATOM 2068 C CA . GLN A 1 258 ? -9.365 1.156 34.349 1.00 42.75 258 GLN A CA 1
ATOM 2069 C C . GLN A 1 258 ? -9.734 2.632 34.330 1.00 42.75 258 GLN A C 1
ATOM 2071 O O . GLN A 1 258 ? -9.909 3.221 33.269 1.00 42.75 258 GLN A O 1
ATOM 2076 N N . ILE A 1 259 ? -9.920 3.202 35.524 1.00 48.91 259 ILE A N 1
ATOM 2077 C CA . ILE A 1 259 ? -9.948 4.654 35.697 1.00 48.91 259 ILE A CA 1
ATOM 2078 C C . ILE A 1 259 ? -8.707 5.164 34.950 1.00 48.91 259 ILE A C 1
ATOM 2080 O O . ILE A 1 259 ? -7.599 4.762 35.328 1.00 48.91 259 ILE A O 1
ATOM 2084 N N . PRO A 1 260 ? -8.855 5.956 33.870 1.00 58.16 260 PRO A N 1
ATOM 2085 C CA . PRO A 1 260 ? -7.720 6.450 33.111 1.00 58.16 260 PRO A CA 1
ATOM 2086 C C . PRO A 1 260 ? -6.742 7.069 34.100 1.00 58.16 260 PRO A C 1
ATOM 2088 O O . PRO A 1 260 ? -7.162 7.835 34.969 1.00 58.16 260 PRO A O 1
ATOM 2091 N N . ILE A 1 261 ? -5.444 6.781 33.994 1.00 57.88 261 ILE A N 1
ATOM 2092 C CA . ILE A 1 261 ? -4.446 7.389 34.890 1.00 57.88 261 ILE A CA 1
ATOM 2093 C C . ILE A 1 261 ? -4.610 8.920 34.949 1.00 57.88 261 ILE A C 1
ATOM 2095 O O . ILE A 1 261 ? -4.362 9.535 35.975 1.00 57.88 261 ILE A O 1
ATOM 2099 N N . TYR A 1 262 ? -5.138 9.541 33.890 1.00 56.78 262 TYR A N 1
ATOM 2100 C CA . TYR A 1 262 ? -5.527 10.948 33.865 1.00 56.78 262 TYR A CA 1
ATOM 2101 C C . TYR A 1 262 ? -6.649 11.328 34.852 1.00 56.78 262 TYR A C 1
ATOM 2103 O O . TYR A 1 262 ? -6.531 12.347 35.529 1.00 56.78 262 TYR A O 1
ATOM 2111 N N . GLU A 1 263 ? -7.713 10.530 34.975 1.00 57.56 263 GLU A N 1
ATOM 2112 C CA . GLU A 1 263 ? -8.744 10.728 36.003 1.00 57.56 263 GLU A CA 1
ATOM 2113 C C . GLU A 1 263 ? -8.170 10.501 37.399 1.00 57.56 263 GLU A C 1
ATOM 2115 O O . GLU A 1 263 ? -8.464 11.277 38.307 1.00 57.56 263 GLU A O 1
ATOM 2120 N N . ILE A 1 264 ? -7.268 9.523 37.555 1.00 63.69 264 ILE A N 1
ATOM 2121 C CA . ILE A 1 264 ? -6.553 9.317 38.817 1.00 63.69 264 ILE A CA 1
ATOM 2122 C C . ILE A 1 264 ? -5.760 10.576 39.192 1.00 63.69 264 ILE A C 1
ATOM 2124 O O . ILE A 1 264 ? -5.898 11.095 40.297 1.00 63.69 264 ILE A O 1
ATOM 2128 N N . LEU A 1 265 ? -4.981 11.120 38.256 1.00 62.62 265 LEU A N 1
ATOM 2129 C CA . LEU A 1 265 ? -4.164 12.320 38.457 1.00 62.62 265 LEU A CA 1
ATOM 2130 C C . LEU A 1 265 ? -5.006 13.582 38.681 1.00 62.62 265 LEU A C 1
ATOM 2132 O O . LEU A 1 265 ? -4.627 14.440 39.482 1.00 62.62 265 LEU A O 1
ATOM 2136 N N . ARG A 1 266 ? -6.149 13.704 37.999 1.00 69.62 266 ARG A N 1
ATOM 2137 C CA . ARG A 1 266 ? -7.080 14.826 38.166 1.00 69.62 266 ARG A CA 1
ATOM 2138 C C . ARG A 1 266 ? -7.733 14.788 39.545 1.00 69.62 266 ARG A C 1
ATOM 2140 O O . ARG A 1 266 ? -7.743 15.815 40.226 1.00 69.62 266 ARG A O 1
ATOM 2147 N N . THR A 1 267 ? -8.199 13.615 39.974 1.00 68.44 267 THR A N 1
ATOM 2148 C CA . THR A 1 267 ? -8.795 13.411 41.298 1.00 68.44 267 THR A CA 1
ATOM 2149 C C . THR A 1 267 ? -7.763 13.631 42.397 1.00 68.44 267 THR A C 1
ATOM 2151 O O . THR A 1 267 ? -8.041 14.397 43.317 1.00 68.44 267 THR A O 1
ATOM 2154 N N . VAL A 1 268 ? -6.542 13.098 42.256 1.00 71.69 268 VAL A N 1
ATOM 2155 C CA . VAL A 1 268 ? -5.415 13.359 43.173 1.00 71.69 268 VAL A CA 1
ATOM 2156 C C . VAL A 1 268 ? -5.151 14.853 43.296 1.00 71.69 268 VAL A C 1
ATOM 2158 O O . VAL A 1 268 ? -5.162 15.370 44.405 1.00 71.69 268 VAL A O 1
ATOM 2161 N N . LYS A 1 269 ? -4.999 15.579 42.183 1.00 74.50 269 LYS A N 1
ATOM 2162 C CA . LYS A 1 269 ? -4.705 17.020 42.220 1.00 74.50 269 LYS A CA 1
ATOM 2163 C C . LYS A 1 269 ? -5.832 17.823 42.879 1.00 74.50 269 LYS A C 1
ATOM 2165 O O . LYS A 1 269 ? -5.564 18.757 43.640 1.00 74.50 269 LYS A O 1
ATOM 2170 N N . SER A 1 270 ? -7.093 17.467 42.611 1.00 71.06 270 SER A N 1
ATOM 2171 C CA . SER A 1 270 ? -8.247 18.109 43.255 1.00 71.06 270 SER A CA 1
ATOM 2172 C C . SER A 1 270 ? -8.347 17.783 44.746 1.00 71.06 270 SER A C 1
ATOM 2174 O O . SER A 1 270 ? -8.623 18.673 45.547 1.00 71.06 270 SER A O 1
ATOM 2176 N N . ALA A 1 271 ? -8.057 16.541 45.129 1.00 67.38 271 ALA A N 1
ATOM 2177 C CA . ALA A 1 271 ? -8.137 16.070 46.501 1.00 67.38 271 ALA A CA 1
ATOM 2178 C C . ALA A 1 271 ? -6.947 16.562 47.346 1.00 67.38 271 ALA A C 1
ATOM 2180 O O . ALA A 1 271 ? -7.159 16.953 48.488 1.00 67.38 271 ALA A O 1
ATOM 2181 N N . GLU A 1 272 ? -5.734 16.657 46.783 1.00 71.38 272 GLU A N 1
ATOM 2182 C CA . GLU A 1 272 ? -4.569 17.326 47.392 1.00 71.38 272 GLU A CA 1
ATOM 2183 C C . GLU A 1 272 ? -4.889 18.805 47.667 1.00 71.38 272 GLU A C 1
ATOM 2185 O O . GLU A 1 272 ? -4.656 19.305 48.766 1.00 71.38 272 GLU A O 1
ATOM 2190 N N . SER A 1 273 ? -5.499 19.493 46.692 1.00 71.31 273 SER A N 1
ATOM 2191 C CA . SER A 1 273 ? -5.914 20.897 46.836 1.00 71.31 273 SER A CA 1
ATOM 2192 C C . SER A 1 273 ? -7.011 21.086 47.892 1.00 71.31 273 SER A C 1
ATOM 2194 O O . SER A 1 273 ? -7.097 22.151 48.504 1.00 71.31 273 SER A O 1
ATOM 2196 N N . PHE A 1 274 ? -7.856 20.072 48.099 1.00 65.75 274 PHE A N 1
ATOM 2197 C CA . PHE A 1 274 ? -8.917 20.081 49.104 1.00 65.75 274 PHE A CA 1
ATOM 2198 C C . PHE A 1 274 ? -8.385 19.745 50.505 1.00 65.75 274 PHE A C 1
ATOM 2200 O O . PHE A 1 274 ? -8.687 20.470 51.448 1.00 65.75 274 PHE A O 1
ATOM 2207 N N . LEU A 1 275 ? -7.526 18.727 50.645 1.00 66.44 275 LEU A N 1
ATOM 2208 C CA . LEU A 1 275 ? -6.861 18.391 51.914 1.00 66.44 275 LEU A CA 1
ATOM 2209 C C . LEU A 1 275 ? -5.955 19.515 52.422 1.00 66.44 275 LEU A C 1
ATOM 2211 O O . LEU A 1 275 ? -5.851 19.707 53.631 1.00 66.44 275 LEU A O 1
ATOM 2215 N N . ALA A 1 276 ? -5.340 20.288 51.522 1.00 63.41 276 ALA A N 1
ATOM 2216 C CA . ALA A 1 276 ? -4.577 21.478 51.893 1.00 63.41 276 ALA A CA 1
ATOM 2217 C C . ALA A 1 276 ? -5.445 22.574 52.547 1.00 63.41 276 ALA A C 1
ATOM 2219 O O . ALA A 1 276 ? -4.912 23.421 53.260 1.00 63.41 276 ALA A O 1
ATOM 2220 N N . LYS A 1 277 ? -6.767 22.564 52.310 1.00 65.69 277 LYS A N 1
ATOM 2221 C CA . LYS A 1 277 ? -7.725 23.566 52.812 1.00 65.69 277 LYS A CA 1
ATOM 2222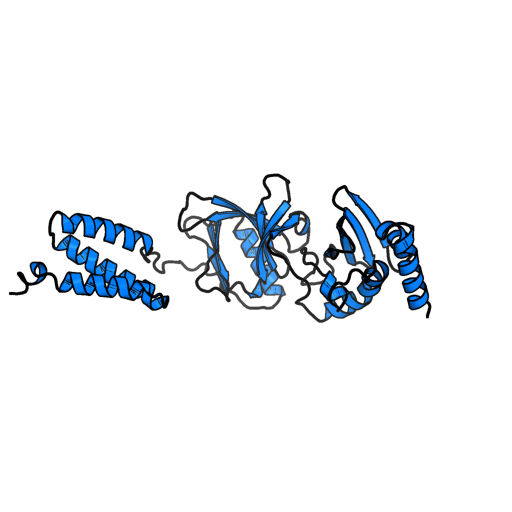 C C . LYS A 1 277 ? -8.574 23.061 53.982 1.00 65.69 277 LYS A C 1
ATOM 2224 O O . LYS A 1 277 ? -8.869 23.838 54.882 1.00 65.69 277 LYS A O 1
ATOM 2229 N N . SER A 1 278 ? -8.961 21.787 53.987 1.00 62.06 278 SER A N 1
ATOM 2230 C CA . SER A 1 278 ? -9.697 21.153 55.087 1.00 62.06 278 SER A CA 1
ATOM 2231 C C . SER A 1 278 ? -9.416 19.652 55.127 1.00 62.06 278 SER A C 1
ATOM 2233 O O . SER A 1 278 ? -9.629 18.950 54.135 1.00 62.06 278 SER A O 1
ATOM 2235 N N . TYR A 1 279 ? -8.968 19.150 56.275 1.00 63.38 279 TYR A N 1
ATOM 2236 C CA . TYR A 1 279 ? -8.687 17.729 56.452 1.00 63.38 279 TYR A CA 1
ATOM 2237 C C . TYR A 1 279 ? -9.992 16.928 56.582 1.00 63.38 279 TYR A C 1
ATOM 2239 O O . TYR A 1 279 ? -10.836 17.253 57.414 1.00 63.38 279 TYR A O 1
ATOM 2247 N N . ASN A 1 280 ? -10.163 15.887 55.761 1.00 74.56 280 ASN A N 1
ATOM 2248 C CA . ASN A 1 280 ? -11.358 15.040 55.741 1.00 74.56 280 ASN A CA 1
ATOM 2249 C C . ASN A 1 280 ? -10.972 13.575 55.454 1.00 74.56 280 ASN A C 1
ATOM 2251 O O . ASN A 1 280 ? -10.384 13.286 54.410 1.00 74.56 280 ASN A O 1
ATOM 2255 N N . ASN A 1 281 ? -11.319 12.647 56.353 1.00 65.00 281 ASN A N 1
ATOM 2256 C CA . ASN A 1 281 ? -10.955 11.219 56.266 1.00 65.00 281 ASN A CA 1
ATOM 2257 C C . ASN A 1 281 ? -11.420 10.518 54.966 1.00 65.00 281 ASN A C 1
ATOM 2259 O O . ASN A 1 281 ? -10.629 9.793 54.363 1.00 65.00 281 ASN A O 1
ATOM 2263 N N . PRO A 1 282 ? -12.653 10.740 54.473 1.00 71.62 282 PRO A N 1
ATOM 2264 C CA . PRO A 1 282 ? -13.080 10.302 53.145 1.00 71.62 282 PRO A CA 1
ATOM 2265 C C . PRO A 1 282 ? -12.143 10.746 52.015 1.00 71.62 282 PRO A C 1
ATOM 2267 O O . PRO A 1 282 ? -11.749 9.935 51.181 1.00 71.62 282 PRO A O 1
ATOM 2270 N N . THR A 1 283 ? -11.733 12.016 52.009 1.00 65.12 283 THR A N 1
ATOM 2271 C CA . THR A 1 283 ? -10.824 12.564 50.993 1.00 65.12 283 THR A CA 1
ATOM 2272 C C . THR A 1 283 ? -9.426 11.956 51.114 1.00 65.12 283 THR A C 1
ATOM 2274 O O . THR A 1 283 ? -8.798 11.659 50.101 1.00 65.12 283 THR A O 1
ATOM 2277 N N . PHE A 1 284 ? -8.961 11.694 52.339 1.00 68.12 284 PHE A N 1
ATOM 2278 C CA . PHE A 1 284 ? -7.703 10.991 52.599 1.00 68.12 284 PHE A CA 1
ATOM 2279 C C . PHE A 1 284 ? -7.705 9.566 52.023 1.00 68.12 284 PHE A C 1
ATOM 2281 O O . PHE A 1 284 ? -6.789 9.193 51.288 1.00 68.12 284 PHE A O 1
ATOM 2288 N N . LYS A 1 285 ? -8.766 8.790 52.282 1.00 71.75 285 LYS A N 1
ATOM 2289 C CA . LYS A 1 285 ? -8.917 7.424 51.756 1.00 71.75 285 LYS A CA 1
ATOM 2290 C C . LYS A 1 285 ? -8.954 7.399 50.224 1.00 71.75 285 LYS A C 1
ATOM 2292 O O . LYS A 1 285 ? -8.302 6.558 49.611 1.00 71.75 285 LYS A O 1
ATOM 2297 N N . ILE A 1 286 ? -9.634 8.369 49.610 1.00 73.12 286 ILE A N 1
ATOM 2298 C CA . ILE A 1 286 ? -9.662 8.527 48.151 1.00 73.12 286 ILE A CA 1
ATOM 2299 C C . ILE A 1 286 ? -8.246 8.765 47.610 1.00 73.12 286 ILE A C 1
ATOM 2301 O O . ILE A 1 286 ? -7.851 8.101 46.655 1.00 73.12 286 ILE A O 1
ATOM 2305 N N . ILE A 1 287 ? -7.445 9.644 48.221 1.00 73.81 287 ILE A N 1
ATOM 2306 C CA . ILE A 1 287 ? -6.069 9.894 47.755 1.00 73.81 287 ILE A CA 1
ATOM 2307 C C . ILE A 1 287 ? -5.186 8.655 47.897 1.00 73.81 287 ILE A C 1
ATOM 2309 O O . ILE A 1 287 ? -4.444 8.341 46.969 1.00 73.81 287 ILE A O 1
ATOM 2313 N N . MET A 1 288 ? -5.294 7.935 49.014 1.00 78.12 288 MET A N 1
ATOM 2314 C CA . MET A 1 288 ? -4.569 6.681 49.238 1.00 78.12 288 MET A CA 1
ATOM 2315 C C . MET A 1 288 ? -4.849 5.661 48.126 1.00 78.12 288 MET A C 1
ATOM 2317 O O . MET A 1 288 ? -3.915 5.157 47.499 1.00 78.12 288 MET A O 1
ATOM 2321 N N . GLU A 1 289 ? -6.128 5.420 47.826 1.00 77.38 289 GLU A N 1
ATOM 2322 C CA . GLU A 1 289 ? -6.549 4.496 46.765 1.00 77.38 289 GLU A CA 1
ATOM 2323 C C . GLU A 1 289 ? -6.052 4.945 45.383 1.00 77.38 289 GLU A C 1
ATOM 2325 O O . GLU A 1 289 ? -5.656 4.130 44.549 1.00 77.38 289 GLU A O 1
ATOM 2330 N N . HIS A 1 290 ? -6.039 6.253 45.127 1.00 76.69 290 HIS A N 1
ATOM 2331 C CA . HIS A 1 290 ? -5.606 6.803 43.846 1.00 76.69 290 HIS A CA 1
ATOM 2332 C C . HIS A 1 290 ? -4.079 6.778 43.679 1.00 76.69 290 HIS A C 1
ATOM 2334 O O . HIS A 1 290 ? -3.587 6.518 42.580 1.00 76.69 290 HIS A O 1
ATOM 2340 N N . TYR A 1 291 ? -3.315 6.973 44.755 1.00 79.31 291 TYR A N 1
ATOM 2341 C CA . TYR A 1 291 ? -1.864 6.795 44.740 1.00 79.31 291 TYR A CA 1
ATOM 2342 C C . TYR A 1 291 ? -1.451 5.345 44.544 1.00 79.31 291 TYR A C 1
ATOM 2344 O O . TYR A 1 291 ? -0.547 5.098 43.749 1.00 79.31 291 TYR A O 1
ATOM 2352 N N . GLN A 1 292 ? -2.124 4.392 45.189 1.00 76.69 292 GLN A N 1
ATOM 2353 C CA . GLN A 1 292 ? -1.863 2.967 44.971 1.00 76.69 292 GLN A CA 1
ATOM 2354 C C . GLN A 1 292 ? -2.094 2.580 43.504 1.00 76.69 292 GLN A C 1
ATOM 2356 O O . GLN A 1 292 ? -1.194 2.027 42.875 1.00 76.69 292 GLN A O 1
ATOM 2361 N N . LYS A 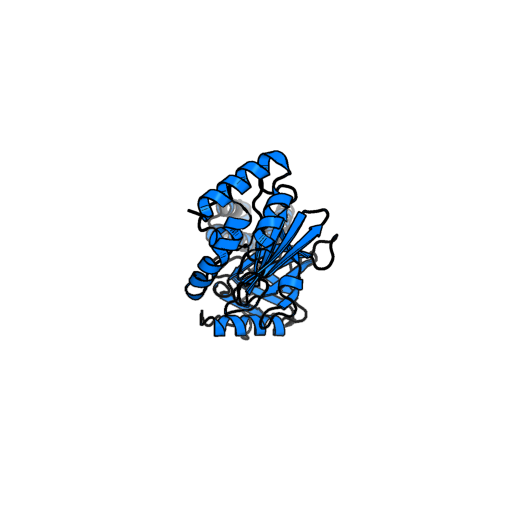1 293 ? -3.218 3.004 42.908 1.00 73.69 293 LYS A N 1
ATOM 2362 C CA . LYS A 1 293 ? -3.496 2.777 41.478 1.00 73.69 293 LYS A CA 1
ATOM 2363 C C . LYS A 1 293 ? -2.470 3.442 40.553 1.00 73.69 293 LYS A C 1
ATOM 2365 O O . LYS A 1 293 ? -2.102 2.872 39.530 1.00 73.69 293 LYS A O 1
ATOM 2370 N N . ALA A 1 294 ? -1.980 4.636 40.898 1.00 71.00 294 ALA A N 1
ATOM 2371 C CA . ALA A 1 294 ? -0.923 5.296 40.131 1.00 71.00 294 ALA A CA 1
ATOM 2372 C C . ALA A 1 294 ? 0.424 4.554 40.233 1.00 71.00 294 ALA A C 1
ATOM 2374 O O . ALA A 1 294 ? 1.126 4.429 39.231 1.00 71.00 294 ALA A O 1
ATOM 2375 N N . ILE A 1 295 ? 0.781 4.042 41.415 1.00 75.81 295 ILE A N 1
ATOM 2376 C CA . ILE A 1 295 ? 1.999 3.245 41.630 1.00 75.81 295 ILE A CA 1
ATOM 2377 C C . ILE A 1 295 ? 1.923 1.931 40.849 1.00 75.81 295 ILE A C 1
ATOM 2379 O O . ILE A 1 295 ? 2.888 1.579 40.175 1.00 75.81 295 ILE A O 1
ATOM 2383 N N . GLU A 1 296 ? 0.787 1.235 40.880 1.00 73.12 296 GLU A N 1
ATOM 2384 C CA . GLU A 1 296 ? 0.565 0.010 40.101 1.00 73.12 296 GLU A CA 1
ATOM 2385 C C . GLU A 1 296 ? 0.692 0.277 38.598 1.00 73.12 296 GLU A C 1
ATOM 2387 O O . GLU A 1 296 ? 1.433 -0.419 37.907 1.00 73.12 296 GLU A O 1
ATOM 2392 N N . PHE A 1 297 ? 0.057 1.345 38.104 1.00 76.25 297 PHE A N 1
ATOM 2393 C CA . PHE A 1 297 ? 0.118 1.725 36.693 1.00 76.25 297 PHE A CA 1
ATOM 2394 C C . PHE A 1 297 ? 1.549 2.038 36.229 1.00 76.25 297 PHE A C 1
ATOM 2396 O O . PHE A 1 297 ? 2.017 1.488 35.232 1.00 76.25 297 PHE A O 1
ATOM 2403 N N . TYR A 1 298 ? 2.267 2.908 36.949 1.00 66.81 298 TYR A N 1
ATOM 2404 C CA . TYR A 1 298 ? 3.615 3.318 36.544 1.00 66.81 298 TYR A CA 1
ATOM 2405 C C . TYR A 1 298 ? 4.679 2.247 36.824 1.00 66.81 298 TYR A C 1
ATOM 2407 O O . TYR A 1 298 ? 5.670 2.192 36.100 1.00 66.81 298 TYR A O 1
ATOM 2415 N N . SER A 1 299 ? 4.486 1.371 37.816 1.00 65.56 299 SER A N 1
ATOM 2416 C CA . SER A 1 299 ? 5.408 0.249 38.057 1.00 65.56 299 SER A CA 1
ATOM 2417 C C . SER A 1 299 ? 5.253 -0.853 37.004 1.00 65.56 299 SER A C 1
ATOM 2419 O O . SER A 1 299 ? 6.262 -1.336 36.496 1.00 65.56 299 SER A O 1
ATOM 2421 N N . ALA A 1 300 ? 4.024 -1.168 36.574 1.00 63.62 300 ALA A N 1
ATOM 2422 C CA . ALA A 1 300 ? 3.771 -2.100 35.470 1.00 63.62 300 ALA A CA 1
ATOM 24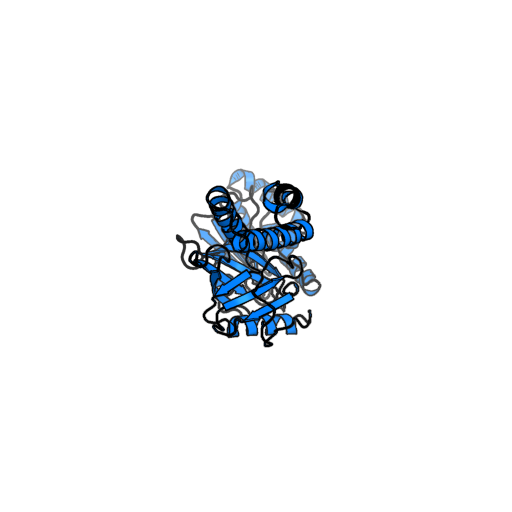23 C C . ALA A 1 300 ? 4.338 -1.606 34.123 1.00 63.62 300 ALA A C 1
ATOM 2425 O O . ALA A 1 300 ? 4.718 -2.412 33.278 1.00 63.62 300 ALA A O 1
ATOM 2426 N N . ALA A 1 301 ? 4.434 -0.285 33.939 1.00 62.16 301 ALA A N 1
ATOM 2427 C CA . ALA A 1 301 ? 5.045 0.352 32.771 1.00 62.16 301 ALA A CA 1
ATOM 2428 C C . ALA A 1 301 ? 6.566 0.588 32.903 1.00 62.16 301 ALA A C 1
ATOM 2430 O O . ALA A 1 301 ? 7.166 1.180 32.008 1.00 62.16 301 ALA A O 1
ATOM 2431 N N . ASN A 1 302 ? 7.189 0.157 34.009 1.00 63.31 302 ASN A N 1
ATOM 2432 C CA . ASN A 1 302 ? 8.602 0.394 34.330 1.00 63.31 302 ASN A CA 1
ATOM 2433 C C . ASN A 1 302 ? 9.008 1.890 34.278 1.00 63.31 302 ASN A C 1
ATOM 2435 O O . ASN A 1 302 ? 10.127 2.248 33.909 1.00 63.31 302 ASN A O 1
ATOM 2439 N N . ASP A 1 303 ? 8.076 2.780 34.633 1.00 63.66 303 ASP A N 1
ATOM 2440 C CA . ASP A 1 303 ? 8.200 4.231 34.491 1.00 63.66 303 ASP A CA 1
ATOM 2441 C C . ASP A 1 303 ? 8.687 4.895 35.796 1.00 63.66 303 ASP A C 1
ATOM 2443 O O . ASP A 1 303 ? 8.012 4.776 36.822 1.00 63.66 303 ASP A O 1
ATOM 2447 N N . PRO A 1 304 ? 9.777 5.691 35.793 1.00 74.06 304 PRO A N 1
ATOM 2448 C CA . PRO A 1 304 ? 10.348 6.307 36.998 1.00 74.06 304 PRO A CA 1
ATOM 2449 C C . PRO A 1 304 ? 9.366 7.124 37.852 1.00 74.06 304 PRO A C 1
ATOM 2451 O O . PRO A 1 304 ? 9.619 7.352 39.041 1.00 74.06 304 PRO A O 1
ATOM 2454 N N . ARG A 1 305 ? 8.243 7.569 37.274 1.00 77.19 305 ARG A N 1
ATOM 2455 C CA . ARG A 1 305 ? 7.187 8.319 37.962 1.00 77.19 305 ARG A CA 1
ATOM 2456 C C . ARG A 1 305 ? 6.521 7.533 39.089 1.00 77.19 305 ARG A C 1
ATOM 2458 O O . ARG A 1 305 ? 6.024 8.177 40.015 1.00 77.19 305 ARG A O 1
ATOM 2465 N N . TYR A 1 306 ? 6.566 6.195 39.106 1.00 80.12 306 TYR A N 1
ATOM 2466 C CA . TYR A 1 306 ? 6.034 5.429 40.246 1.00 80.12 306 TYR A CA 1
ATOM 2467 C C . TYR A 1 306 ? 6.735 5.821 41.563 1.00 80.12 306 TYR A C 1
ATOM 2469 O O . TYR A 1 306 ? 6.077 5.945 42.595 1.00 80.12 306 TYR A O 1
ATOM 2477 N N . ASN A 1 307 ? 8.039 6.138 41.525 1.00 72.94 307 ASN A N 1
ATOM 2478 C CA . ASN A 1 307 ? 8.808 6.573 42.700 1.00 72.94 307 ASN A CA 1
ATOM 2479 C C . ASN A 1 307 ? 8.356 7.934 43.250 1.00 72.94 307 ASN A C 1
ATOM 2481 O O . ASN A 1 307 ? 8.608 8.245 44.416 1.00 72.94 307 ASN A O 1
ATOM 2485 N N . VAL A 1 308 ? 7.717 8.766 42.421 1.00 82.25 308 VAL A N 1
ATOM 2486 C CA . VAL A 1 308 ? 7.142 10.051 42.846 1.00 82.25 308 VAL A CA 1
ATOM 2487 C C . VAL A 1 308 ? 5.865 9.806 43.644 1.00 82.25 308 VAL A C 1
ATOM 2489 O O . VAL A 1 308 ? 5.705 10.371 44.724 1.00 82.25 308 VAL A O 1
ATOM 2492 N N . PHE A 1 309 ? 4.982 8.929 43.157 1.00 79.69 309 PHE A N 1
ATOM 2493 C CA . PHE A 1 309 ? 3.741 8.580 43.856 1.00 79.69 309 PHE A CA 1
ATOM 2494 C C . PHE A 1 309 ? 3.999 7.764 45.123 1.00 79.69 309 PHE A C 1
ATOM 2496 O O . PHE A 1 309 ? 3.353 8.014 46.136 1.00 79.69 309 PHE A O 1
ATOM 2503 N N . LEU A 1 310 ? 4.999 6.878 45.110 1.00 80.25 310 LEU A N 1
ATOM 2504 C CA . LEU A 1 310 ? 5.445 6.146 46.295 1.00 80.25 310 LEU A CA 1
ATOM 2505 C C . LEU A 1 310 ? 5.923 7.102 47.399 1.00 80.25 310 LEU A C 1
ATOM 2507 O O . LEU A 1 310 ? 5.490 6.989 48.543 1.00 80.25 310 LEU A O 1
ATOM 2511 N N . ARG A 1 311 ? 6.756 8.093 47.051 1.00 81.31 311 ARG A N 1
ATOM 2512 C CA . ARG A 1 311 ? 7.220 9.112 48.005 1.00 81.31 311 ARG A CA 1
ATOM 2513 C C . ARG A 1 311 ? 6.073 9.970 48.527 1.00 81.31 311 ARG A C 1
ATOM 2515 O O . ARG A 1 311 ? 5.983 10.178 49.729 1.00 81.31 311 ARG A O 1
ATOM 2522 N N . LYS A 1 312 ? 5.162 10.412 47.656 1.00 80.44 312 LYS A N 1
ATOM 2523 C CA . LYS A 1 312 ? 3.967 11.170 48.063 1.00 80.44 312 LYS A CA 1
ATOM 2524 C C . LYS A 1 312 ? 3.068 10.382 49.017 1.00 80.44 312 LYS A C 1
ATOM 2526 O O . LYS A 1 312 ? 2.581 10.952 49.988 1.00 80.44 312 LYS A O 1
ATOM 2531 N N . LEU A 1 313 ? 2.886 9.084 48.771 1.00 82.75 313 LEU A N 1
ATOM 2532 C CA . LEU A 1 313 ? 2.146 8.182 49.651 1.00 82.75 313 LEU A CA 1
ATOM 2533 C C . LEU A 1 313 ? 2.829 8.047 51.021 1.00 82.75 313 LEU A C 1
ATOM 2535 O O . LEU A 1 313 ? 2.173 8.167 52.050 1.00 82.75 313 LEU A O 1
ATOM 2539 N N . GLN A 1 314 ? 4.152 7.859 51.037 1.00 78.62 314 GLN A N 1
ATOM 2540 C CA . GLN A 1 314 ? 4.940 7.775 52.272 1.00 78.62 314 GLN A CA 1
ATOM 2541 C C . GLN A 1 314 ? 4.884 9.078 53.079 1.00 78.62 314 GLN A C 1
ATOM 2543 O O . GLN A 1 314 ? 4.686 9.035 54.291 1.00 78.62 314 GLN A O 1
ATOM 2548 N N . THR A 1 315 ? 5.001 10.237 52.424 1.00 80.50 315 THR A N 1
ATOM 2549 C CA . THR A 1 315 ? 4.868 11.547 53.079 1.00 80.50 315 THR A CA 1
ATOM 2550 C C . THR A 1 315 ? 3.465 11.750 53.647 1.00 80.50 315 THR A C 1
ATOM 2552 O O . THR A 1 315 ? 3.337 12.224 54.770 1.00 80.50 315 THR A O 1
ATOM 2555 N N . LEU A 1 316 ? 2.424 11.344 52.914 1.00 75.88 316 LEU A N 1
ATOM 2556 C CA . LEU A 1 316 ? 1.031 11.454 53.351 1.00 75.88 316 LEU A CA 1
ATOM 2557 C C . LEU A 1 316 ? 0.730 10.592 54.591 1.00 75.88 316 LEU A C 1
ATOM 2559 O O . LEU A 1 316 ? -0.027 11.021 55.453 1.00 75.88 316 LEU A O 1
ATOM 2563 N N . LEU A 1 317 ? 1.339 9.407 54.696 1.00 75.94 317 LEU A N 1
ATOM 2564 C CA . LEU A 1 317 ? 1.223 8.518 55.861 1.00 75.94 317 LEU A CA 1
ATOM 2565 C C . LEU A 1 317 ? 2.073 8.961 57.063 1.00 75.94 317 LEU A C 1
ATOM 2567 O O . LEU A 1 317 ? 1.822 8.522 58.181 1.00 75.94 317 LEU A O 1
ATOM 2571 N N . SER A 1 318 ? 3.085 9.802 56.829 1.00 72.44 318 SER A N 1
ATOM 2572 C CA . SER A 1 318 ? 4.010 10.293 57.861 1.00 72.44 318 SER A CA 1
ATOM 2573 C C . SER A 1 318 ? 3.600 11.655 58.447 1.00 72.44 318 SER A C 1
ATOM 2575 O O . SER A 1 318 ? 4.253 12.136 59.372 1.00 72.44 318 SER A O 1
ATOM 2577 N N . ASP A 1 319 ? 2.559 12.302 57.910 1.00 69.38 319 ASP A N 1
ATOM 2578 C CA . ASP A 1 319 ? 2.049 13.592 58.395 1.00 69.38 319 ASP A CA 1
ATOM 2579 C C . ASP A 1 319 ? 1.418 13.415 59.790 1.00 69.38 319 ASP A C 1
ATOM 2581 O O . ASP A 1 319 ? 0.572 12.555 60.010 1.00 69.38 319 ASP A O 1
ATOM 2585 N N . SER A 1 320 ? 1.800 14.234 60.771 1.00 51.00 320 SER A N 1
ATOM 2586 C CA . SER A 1 320 ? 1.374 14.097 62.175 1.00 51.00 320 SER A CA 1
ATOM 2587 C C . SER A 1 320 ? -0.143 14.210 62.396 1.00 51.00 320 SER A C 1
ATOM 2589 O O . SER A 1 320 ? -0.638 13.827 63.456 1.00 51.00 320 SER A O 1
ATOM 2591 N N . ARG A 1 321 ? -0.897 14.672 61.391 1.00 58.62 321 ARG A N 1
ATOM 2592 C CA . ARG A 1 321 ? -2.369 14.736 61.387 1.00 58.62 321 ARG A CA 1
ATOM 2593 C C . ARG A 1 321 ? -3.061 13.385 61.160 1.00 58.62 321 ARG A C 1
ATOM 2595 O O . ARG A 1 321 ? -4.244 13.269 61.467 1.00 58.62 321 ARG A O 1
ATOM 2602 N N . THR A 1 322 ? -2.354 12.368 60.661 1.00 52.50 322 THR A N 1
ATOM 2603 C CA . THR A 1 322 ? -2.885 10.997 60.515 1.00 52.50 322 THR A CA 1
ATOM 2604 C C . THR A 1 322 ? -2.671 10.141 61.767 1.00 52.50 322 THR A C 1
ATOM 2606 O O . THR A 1 322 ? -3.402 9.175 61.968 1.00 52.50 322 THR A O 1
ATOM 2609 N N . ASN A 1 323 ? -1.725 10.512 62.640 1.00 45.97 323 ASN A N 1
ATOM 2610 C CA . ASN A 1 323 ? -1.362 9.748 63.844 1.00 45.97 323 ASN A CA 1
ATOM 2611 C C . ASN A 1 323 ? -2.199 10.084 65.092 1.00 45.97 323 ASN A C 1
ATOM 2613 O O . ASN A 1 323 ? -2.042 9.431 66.119 1.00 45.97 323 ASN A O 1
ATOM 2617 N N . SER A 1 324 ? -3.104 11.067 65.032 1.00 45.72 324 SER A N 1
ATOM 2618 C CA . SER A 1 324 ? -3.974 11.430 66.163 1.00 45.72 324 SER A CA 1
ATOM 2619 C C . SER A 1 324 ? -5.241 10.571 66.295 1.00 45.72 324 SER A C 1
ATOM 2621 O O . SER A 1 324 ? -6.107 10.908 67.094 1.00 45.72 324 SER A O 1
ATOM 2623 N N . PHE A 1 325 ? -5.392 9.507 65.499 1.00 48.56 325 PHE A N 1
ATOM 2624 C CA . PHE A 1 325 ? -6.600 8.664 65.491 1.00 48.56 325 PHE A CA 1
ATOM 2625 C C . PHE A 1 325 ? -6.320 7.156 65.397 1.00 48.56 325 PHE A C 1
ATOM 2627 O O . PHE A 1 325 ? -7.239 6.369 65.185 1.00 48.56 325 PHE A O 1
ATOM 2634 N N . SER A 1 326 ? -5.066 6.739 65.581 1.00 39.28 326 SER A N 1
ATOM 2635 C CA . SER A 1 326 ? -4.706 5.335 65.825 1.00 39.28 326 SER A CA 1
ATOM 2636 C C . SER A 1 326 ? -4.534 5.025 67.323 1.00 39.28 326 SER A C 1
ATOM 2638 O O . SER A 1 326 ? -3.816 4.092 67.676 1.00 39.28 326 SER A O 1
ATOM 2640 N N . SER A 1 327 ? -5.189 5.804 68.191 1.00 34.47 327 SER A N 1
ATOM 2641 C CA . SER A 1 327 ? -5.333 5.566 69.636 1.00 34.47 327 SER A CA 1
ATOM 2642 C C . SER A 1 327 ? -6.801 5.516 70.024 1.00 34.47 327 SER A C 1
ATOM 2644 O O . SER A 1 327 ? -7.501 6.489 69.651 1.00 34.47 327 SER A O 1
#

Foldseek 3Di:
DVVVVVLVVLVVVCVPPNNPPVQLVVVCPDPQWHWDWDADPQFIWIWIDHPNKIKIWTAGPPPPVPPIFIFTCDQDDPQRRLQRFGQQCLLQVDDRDSSDGPVSSNVSVVVSVVCCVPDPDGGDDDFQDKDFQVSFPPDPLKHKFWKWWADPVDRVDTFTWIWIDGLFKTWIFRDDPVDPRMGGTHDMDTLLQFQEWEADPVQRQWIWTAGNVCNPDIIIIRTPPNVVVVVSSVVSCVVVVRDDRDHPPDDPPVDPVPCPLVNLVVLLVVLVVVCVPPNDPVSLVSNLVSLVSNLVVCVVVVHPCSVVSVVVNVVSCVPVVNVPPVD

InterPro domains:
  IPR016135 Ubiquitin-conjugating enzyme/RWD-like [SSF54495] (54-116)

pLDDT: mean 80.51, std 16.39, range [33.31, 97.94]